Protein AF-A0A7Z9KTB6-F1 (afdb_monomer)

Solvent-accessible surface area (backbone atoms only — not comparable to full-atom values): 21024 Å² total; per-residue (Å²): 82,66,75,32,46,78,68,71,35,25,63,61,19,48,62,51,55,69,70,55,57,76,95,68,64,44,53,69,49,32,51,54,50,18,52,36,26,42,76,53,68,36,32,69,60,14,45,56,34,40,52,54,30,51,56,50,24,49,58,34,43,59,50,48,65,72,36,62,85,53,58,85,78,47,95,79,72,81,74,70,75,31,66,54,76,65,58,62,50,48,50,36,55,56,41,29,51,30,24,51,78,68,71,34,57,71,59,19,51,52,34,46,53,50,46,52,50,53,54,49,54,49,33,73,77,34,80,81,63,74,66,58,54,54,22,42,52,22,40,55,41,14,54,53,26,48,74,74,63,38,53,67,63,12,45,55,22,31,52,50,14,53,60,36,24,68,57,32,36,82,79,71,69,37,61,65,59,67,62,49,37,25,48,47,22,56,40,23,51,74,73,64,39,56,70,59,17,52,53,32,29,73,75,60,38,79,61,83,86,77,64,91,92,68,84,85,87,88,84,87,84,89,82,89,74,71,55,51,76,44,77,46,81,45,67,35,84,37,43,68,84,45,80,76,83,78,62,95,73,90,54,73,69,59,53,54,55,48,49,57,58,47,64,69,48,55,95,64,88,77,95,82,82,60,63,40,31,41,36,34,32,45,36,78,40,77,50,77,82,77,76,84,81,71,69,65,74,62,72,66,78,58,98,85,71,70,88,53,83,54,82,57,70,81,55,65,71,44,78,45,78,57,90,95,44,75,47,74,51,65,61,69,72,47,67,48,65,32,48,52,59,48,48,71,73,64,71,81,72,77,46,72,43,79,75,50,75,110

Radius of gyration: 25.75 Å; Cα contacts (8 Å, |Δi|>4): 419; chains: 1; bounding box: 80×40×70 Å

Nearest PDB structures (foldseek):
  8rst-assembly1_A-2  TM=4.258E-01  e=5.576E-03  Bacillus phage phi3T
  8rsv-assembly2_B  TM=4.240E-01  e=6.492E-03  Bacillus phage phi3T
  8rtc-assembly2_B  TM=5.304E-01  e=3.639E-02  Bacillus phage phi3T
  8rtc-assembly1_A  TM=4.299E-01  e=1.078E-02  Bacillus phage phi3T
  6w2t-assembly1_1  TM=4.669E-01  e=4.829E-01  Oryctolagus cuniculus

Foldseek 3Di:
DVVCVVVLVLVVVLVVLVPDDPVPCALVSLLSNLVSCLSVLVLVVSLVSLVVSLVRLVVLVVVCVVCVVPPVPDQDDDRRPSDDLLSNLVSLVSNLVSCVSVVNLVVSLVSLVVSVVSVVVVCVVPVPDQQQCQLVSLQVSLVSCVVVVVLVSNLVSLVSNVVNQVVCCVQPVFHRALVSLQSNLVSCVVVVVVVSNVVSCVVRNHHDDADPPDDDDDDDDDDDDAFDKDWDKFKFFDFPPDPPPDDPDDDPVVVVVVVVVRVVRTPDDDPDTHGQFIKIKIFIDTDDPDDPDQEDADFDDDPPDDGDGDGDGRDQFDWDDDPSDIDTGHDSGDNNSSCNVVCVVPRPDINMDTDDGD

Sequence (358 aa):
MRLAFEGGRFEEALMQLDKVDAEKRKLPYLFERALTAHYANHFEESNQIFEQAEILAEDLYTKSISREALSLLTSDNIRPYSGTRYERFLVHYYRVLNYVYLNLLDDALVECRRARRLLQHYVDEDPTYNFAGSAFLAYLSGILYEWTGDWNDAYISYRWAEAGYQRYEKHLGISLPTDIGYALVRLARWLGFNQEAERYAQLYGEPPQYPSGSGELILIHESGFVPSKTEEELFFPIFKTDPFIHQEEENEEEVWDFADTVVHRQNFEYDDAELEYLMRVAIPVCTSNRPRLMGFEMEVKFSGETDLQSKLGENLSRRLEVGNFQALSVSVEDVEGAVLSTFDSEQRVILLRTVVRA

Secondary structure (DSSP, 8-state):
-HHHHHTT-HHHHHHHHTTS-GGG--HHHHHHHHHHHHHTT-HHHHHHHHHHHHHHHHHHHHHHHHHTTTTTS-TT--------HHHHHHHHHHHHHHHHHTT-HHHHHHHHHHHHHHHHHHHHH-TT---TTHHHHHHHHHHHHHHHT-HHHHHHHHHHHHHHHHHHHHHH--PPPHHHHHHHHHHHHHTT-HHHHHHHHHHH-PPPPPPTT----------S-PPEEEEEEEEEEEETT-GGGS-SS--HHHHHHHHHHHHTTTT---SS--EEEEEEEEEEEEE------------B--SSS--B-----S-SEEEEEETTEEEEEE----HHHHHHHHHHHH----EEEEEEE-

Structure (mmCIF, N/CA/C/O backbone):
data_AF-A0A7Z9KTB6-F1
#
_entry.id   AF-A0A7Z9KTB6-F1
#
loop_
_atom_site.group_PDB
_atom_site.id
_atom_site.type_symbol
_atom_site.label_atom_id
_atom_site.label_alt_id
_atom_site.label_comp_id
_atom_site.label_asym_id
_atom_site.label_entity_id
_atom_site.label_seq_id
_atom_site.pdbx_PDB_ins_code
_atom_site.Cartn_x
_atom_site.Cartn_y
_atom_site.Cartn_z
_atom_site.occupancy
_atom_site.B_iso_or_equiv
_atom_site.auth_seq_id
_atom_site.auth_comp_id
_atom_site.auth_asym_id
_atom_site.auth_atom_id
_atom_site.pdbx_PDB_model_num
ATOM 1 N N . MET A 1 1 ? -5.921 -1.697 -23.730 1.00 81.94 1 MET A N 1
ATOM 2 C CA . MET A 1 1 ? -6.092 -2.128 -22.331 1.00 81.94 1 MET A CA 1
ATOM 3 C C . MET A 1 1 ? -6.290 -0.903 -21.451 1.00 81.94 1 MET A C 1
ATOM 5 O O . MET A 1 1 ? -7.398 -0.708 -20.974 1.00 81.94 1 MET A O 1
ATOM 9 N N . ARG A 1 2 ? -5.297 -0.005 -21.372 1.00 80.19 2 ARG A N 1
ATOM 10 C CA . ARG A 1 2 ? -5.345 1.230 -20.568 1.00 80.19 2 ARG A CA 1
ATOM 11 C C . ARG A 1 2 ? -6.616 2.077 -20.747 1.00 80.19 2 ARG A C 1
ATOM 13 O O . ARG A 1 2 ? -7.283 2.365 -19.769 1.00 80.19 2 ARG A O 1
ATOM 20 N N . LEU A 1 3 ? -7.027 2.365 -21.986 1.00 84.62 3 LEU A N 1
ATOM 21 C CA . LEU A 1 3 ? -8.265 3.120 -22.268 1.00 84.62 3 LEU A CA 1
ATOM 22 C C . LEU A 1 3 ? -9.557 2.427 -21.789 1.00 84.62 3 LEU A C 1
ATOM 24 O O . LEU A 1 3 ? -10.574 3.084 -21.567 1.00 84.62 3 LEU A O 1
ATOM 28 N N . ALA A 1 4 ? -9.558 1.094 -21.703 1.00 86.94 4 ALA A N 1
ATOM 29 C CA . ALA A 1 4 ? -10.694 0.339 -21.176 1.00 86.94 4 ALA A CA 1
ATOM 30 C C . ALA A 1 4 ? -10.727 0.445 -19.648 1.00 86.94 4 ALA A C 1
ATOM 32 O O . ALA A 1 4 ? -11.770 0.774 -19.090 1.00 86.94 4 ALA A O 1
ATOM 33 N N . PHE A 1 5 ? -9.568 0.282 -19.006 1.00 86.50 5 PHE A N 1
ATOM 34 C CA . PHE A 1 5 ? -9.396 0.448 -17.565 1.00 86.50 5 PHE A CA 1
ATOM 35 C C . PHE A 1 5 ? -9.765 1.865 -17.098 1.00 86.50 5 PHE A C 1
ATOM 37 O O . PHE A 1 5 ? -10.602 2.023 -16.219 1.00 86.50 5 PHE A O 1
ATOM 44 N N . GLU A 1 6 ? -9.221 2.902 -17.744 1.00 85.69 6 GLU A N 1
ATOM 45 C CA . GLU A 1 6 ? -9.526 4.316 -17.458 1.00 85.69 6 GLU A CA 1
ATOM 46 C C . GLU A 1 6 ? -11.020 4.638 -17.615 1.00 85.69 6 GLU A C 1
ATOM 48 O O . GLU A 1 6 ? -11.558 5.497 -16.924 1.00 85.69 6 GLU A O 1
ATOM 53 N N . GLY A 1 7 ? -11.705 3.932 -18.517 1.00 87.25 7 GLY A N 1
ATOM 54 C CA . GLY A 1 7 ? -13.141 4.071 -18.733 1.00 87.25 7 GLY A CA 1
ATOM 55 C C . GLY A 1 7 ? -14.015 3.185 -17.843 1.00 87.25 7 GLY A C 1
ATOM 56 O O . GLY A 1 7 ? -15.198 3.052 -18.155 1.00 87.25 7 GLY A O 1
ATOM 57 N N . GLY A 1 8 ? -13.456 2.525 -16.822 1.00 87.81 8 GLY A N 1
ATOM 58 C CA . GLY A 1 8 ? -14.179 1.618 -15.921 1.00 87.81 8 GLY A CA 1
ATOM 59 C C . GLY A 1 8 ? -14.648 0.307 -16.566 1.00 87.81 8 GLY A C 1
ATOM 60 O O . GLY A 1 8 ? -15.465 -0.413 -15.998 1.00 87.81 8 GLY A O 1
ATOM 61 N N . ARG A 1 9 ? -14.164 -0.022 -17.770 1.00 94.69 9 AR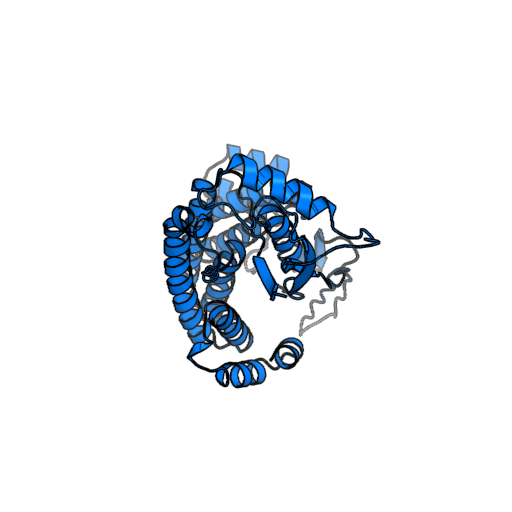G A N 1
ATOM 62 C CA . ARG A 1 9 ? -14.501 -1.256 -18.500 1.00 94.69 9 ARG A CA 1
ATOM 63 C C . ARG A 1 9 ? -13.488 -2.347 -18.163 1.00 94.69 9 ARG A C 1
ATOM 65 O O . ARG A 1 9 ? -12.714 -2.780 -19.017 1.00 94.69 9 ARG A O 1
ATOM 72 N N . PHE A 1 10 ? -13.477 -2.763 -16.899 1.00 94.50 10 PHE A N 1
ATOM 73 C CA . PHE A 1 10 ? -12.467 -3.681 -16.358 1.00 94.50 10 PHE A CA 1
ATOM 74 C C . PHE A 1 10 ? -12.518 -5.076 -16.995 1.00 94.50 10 PHE A C 1
ATOM 76 O O . PHE A 1 10 ? -11.477 -5.627 -17.337 1.00 94.50 10 PHE A O 1
ATOM 83 N N . GLU A 1 11 ? -13.712 -5.588 -17.289 1.00 95.62 11 GLU A N 1
ATOM 84 C CA . GLU A 1 11 ? -13.885 -6.854 -18.018 1.00 95.62 11 GLU A CA 1
ATOM 85 C C . GLU A 1 11 ? -13.274 -6.810 -19.424 1.00 95.62 11 GLU A C 1
ATOM 87 O O . GLU A 1 11 ? -12.580 -7.726 -19.866 1.00 95.62 11 GLU A O 1
ATOM 92 N N . GLU A 1 12 ? -13.470 -5.696 -20.135 1.00 94.12 12 GLU A N 1
ATOM 93 C CA . GLU A 1 12 ? -12.861 -5.491 -21.449 1.00 94.12 12 GLU A CA 1
ATOM 94 C C . GLU A 1 12 ? -11.330 -5.407 -21.335 1.00 94.12 12 GLU A C 1
ATOM 96 O O . GLU A 1 12 ? -10.610 -5.938 -22.185 1.00 94.12 12 GLU A O 1
ATOM 101 N N . ALA A 1 13 ? -10.821 -4.763 -20.279 1.00 92.62 13 ALA A N 1
ATOM 102 C CA . ALA A 1 13 ? -9.391 -4.698 -20.003 1.00 92.62 13 ALA A CA 1
ATOM 103 C C . ALA A 1 13 ? -8.796 -6.095 -19.743 1.00 92.62 13 ALA A C 1
ATOM 105 O O . ALA A 1 13 ? -7.764 -6.409 -20.342 1.00 92.62 13 ALA A O 1
ATOM 106 N N . LEU A 1 14 ? -9.467 -6.953 -18.960 1.00 92.00 14 LEU A N 1
ATOM 107 C CA . LEU A 1 14 ? -9.066 -8.350 -18.735 1.00 92.00 14 LEU A CA 1
ATOM 108 C C . LEU A 1 14 ? -9.019 -9.147 -20.040 1.00 92.00 14 LEU A C 1
ATOM 110 O O . LEU A 1 14 ? -7.992 -9.743 -20.365 1.00 92.00 14 LEU A O 1
ATOM 114 N N . MET A 1 15 ? -10.074 -9.073 -20.858 1.00 90.50 15 MET A N 1
ATOM 115 C CA . MET A 1 15 ? -10.110 -9.761 -22.155 1.00 90.50 15 MET A CA 1
ATOM 116 C C . MET A 1 15 ? -8.981 -9.321 -23.095 1.00 90.50 15 MET A C 1
ATOM 118 O O . MET A 1 15 ? -8.521 -10.094 -23.937 1.00 90.50 15 MET A O 1
ATOM 122 N N . GLN A 1 16 ? -8.550 -8.061 -23.009 1.00 89.19 16 GLN A N 1
ATOM 123 C CA . GLN A 1 16 ? -7.419 -7.562 -23.787 1.00 89.19 16 GLN A CA 1
ATOM 124 C C . GLN A 1 16 ? -6.075 -8.053 -23.233 1.00 89.19 16 GLN A C 1
ATOM 126 O O . GLN A 1 16 ? -5.180 -8.336 -24.029 1.00 89.19 16 GLN A O 1
ATOM 131 N N . LEU A 1 17 ? -5.939 -8.195 -21.911 1.00 87.12 17 LEU A N 1
ATOM 132 C CA . LEU A 1 17 ? -4.754 -8.776 -21.269 1.00 87.12 17 LEU A CA 1
ATOM 133 C C . LEU A 1 17 ? -4.598 -10.268 -21.580 1.00 87.12 17 LEU A C 1
ATOM 135 O O . LEU A 1 17 ? -3.484 -10.737 -21.802 1.00 87.12 17 LEU A O 1
ATOM 139 N N . ASP A 1 18 ? -5.686 -11.027 -21.676 1.00 83.00 18 ASP A N 1
ATOM 140 C CA . ASP A 1 18 ? -5.608 -12.466 -21.962 1.00 83.00 18 ASP A CA 1
ATOM 141 C C . ASP A 1 18 ? -5.094 -12.779 -23.381 1.00 83.00 18 ASP A C 1
ATOM 143 O O . ASP A 1 18 ? -4.579 -13.871 -23.635 1.00 83.00 18 ASP A O 1
ATOM 147 N N . LYS A 1 19 ? -5.148 -11.797 -24.293 1.00 83.69 19 LYS A N 1
ATOM 148 C CA . LYS A 1 19 ? -4.576 -11.882 -25.650 1.00 83.69 19 LYS A CA 1
ATOM 149 C C . LYS A 1 19 ? -3.053 -11.727 -25.683 1.00 83.69 19 LYS A C 1
ATOM 151 O O . LYS A 1 19 ? -2.460 -11.897 -26.744 1.00 83.69 19 LYS A O 1
ATOM 156 N N . VAL A 1 20 ? -2.419 -11.380 -24.562 1.00 76.75 20 VAL A N 1
ATOM 157 C CA . VAL A 1 20 ? -0.959 -11.260 -24.469 1.00 76.75 20 VAL A CA 1
ATOM 158 C C . VAL A 1 20 ? -0.321 -12.654 -24.494 1.00 76.75 20 VAL A C 1
ATOM 160 O O . VAL A 1 20 ? -0.715 -13.544 -23.729 1.00 76.75 20 VAL A O 1
ATOM 163 N N . ASP A 1 21 ? 0.683 -12.822 -25.364 1.00 70.88 21 ASP A N 1
ATOM 164 C CA . ASP A 1 21 ? 1.459 -14.058 -25.528 1.00 70.88 21 ASP A CA 1
ATOM 165 C C . ASP A 1 21 ? 1.984 -14.584 -24.187 1.00 70.88 21 ASP A C 1
ATOM 167 O O . ASP A 1 21 ? 2.520 -13.820 -23.381 1.00 70.88 21 ASP A O 1
ATOM 171 N N . ALA A 1 22 ? 1.908 -15.901 -23.973 1.00 64.94 22 ALA A N 1
ATOM 172 C CA . ALA A 1 22 ? 2.352 -16.540 -22.733 1.00 64.94 22 ALA A CA 1
ATOM 173 C C . ALA A 1 22 ? 3.825 -16.240 -22.386 1.00 64.94 22 ALA A C 1
ATOM 175 O O . ALA A 1 22 ? 4.146 -16.028 -21.221 1.00 64.94 22 ALA A O 1
ATOM 176 N N . GLU A 1 23 ? 4.702 -16.124 -23.390 1.00 59.69 23 GLU A N 1
ATOM 177 C CA . GLU A 1 23 ? 6.126 -15.783 -23.216 1.00 59.69 23 GLU A CA 1
ATOM 178 C C . GLU A 1 23 ? 6.362 -14.347 -22.707 1.00 59.69 23 GLU A C 1
ATOM 180 O O . GLU A 1 23 ? 7.429 -14.031 -22.175 1.00 59.69 23 GLU A O 1
ATOM 185 N N . LYS A 1 24 ? 5.366 -13.462 -22.846 1.00 60.72 24 LYS A N 1
ATOM 186 C CA . LYS A 1 24 ? 5.416 -12.062 -22.394 1.00 60.72 24 LYS A CA 1
ATOM 187 C C . LYS A 1 24 ? 4.774 -11.855 -21.020 1.00 60.72 24 LYS A C 1
ATOM 189 O O . LYS A 1 24 ? 4.864 -10.751 -20.484 1.00 60.72 24 LYS A O 1
ATOM 194 N N . ARG A 1 25 ? 4.179 -12.895 -20.419 1.00 65.62 25 ARG A N 1
ATOM 195 C CA . ARG A 1 25 ? 3.533 -12.861 -19.092 1.00 65.62 25 ARG A CA 1
ATOM 196 C C . ARG A 1 25 ? 4.569 -12.865 -17.961 1.00 65.62 25 ARG A C 1
ATOM 198 O O . ARG A 1 25 ? 4.672 -13.807 -17.185 1.00 65.62 25 ARG A O 1
ATOM 205 N N . LYS A 1 26 ? 5.385 -11.811 -17.919 1.00 82.94 26 LYS A N 1
ATOM 206 C CA . LYS A 1 26 ? 6.380 -11.546 -16.868 1.00 82.94 26 LYS A CA 1
ATOM 207 C C . LYS A 1 26 ? 5.716 -10.870 -15.663 1.00 82.94 26 LYS A C 1
ATOM 209 O O . LYS A 1 26 ? 4.524 -10.583 -15.687 1.00 82.94 26 LYS A O 1
ATOM 214 N N . LEU A 1 27 ? 6.491 -10.567 -14.625 1.00 88.62 27 LEU A N 1
ATOM 215 C CA . LEU A 1 27 ? 5.975 -9.968 -13.394 1.00 88.62 27 LEU A CA 1
ATOM 216 C C . LEU A 1 27 ? 5.065 -8.728 -13.595 1.00 88.62 27 LEU A C 1
ATOM 218 O O . LEU A 1 27 ? 3.986 -8.724 -13.006 1.00 88.62 27 LEU A O 1
ATOM 222 N N . PRO A 1 28 ? 5.384 -7.742 -14.466 1.00 87.44 28 PRO A N 1
ATOM 223 C CA . PRO A 1 28 ? 4.487 -6.602 -14.699 1.00 87.44 28 PRO A CA 1
ATOM 224 C C . PRO A 1 28 ? 3.099 -7.009 -15.208 1.00 87.44 28 PRO A C 1
ATOM 226 O O . PRO A 1 28 ? 2.094 -6.451 -14.783 1.00 87.44 28 PRO A O 1
ATOM 229 N N . TYR A 1 29 ? 3.030 -8.033 -16.065 1.00 89.06 29 TYR A N 1
ATOM 230 C CA . TYR A 1 29 ? 1.757 -8.564 -16.551 1.00 89.06 29 TYR A CA 1
ATOM 231 C C . TYR A 1 29 ? 0.922 -9.160 -15.413 1.00 89.06 29 TYR A C 1
ATOM 233 O O . TYR A 1 29 ? -0.291 -8.968 -15.385 1.00 89.06 29 TYR A O 1
ATOM 241 N N . LEU A 1 30 ? 1.552 -9.872 -14.470 1.00 93.19 30 LEU A N 1
ATOM 242 C CA . LEU A 1 30 ? 0.841 -10.438 -13.322 1.00 93.19 30 LEU A CA 1
ATOM 243 C C . LEU A 1 30 ? 0.275 -9.332 -12.425 1.00 93.19 30 LEU A C 1
ATOM 245 O O . LEU A 1 30 ? -0.885 -9.426 -12.034 1.00 93.19 30 LEU A O 1
ATOM 249 N N . PHE A 1 31 ? 1.041 -8.266 -12.165 1.00 92.81 31 PHE A N 1
ATOM 250 C CA . PHE A 1 31 ? 0.541 -7.106 -11.420 1.00 92.81 31 PHE A CA 1
ATOM 251 C C . PHE A 1 31 ? -0.642 -6.434 -12.125 1.00 92.81 31 PHE A C 1
ATOM 253 O O . PHE A 1 31 ? -1.690 -6.250 -11.508 1.00 92.81 31 PHE A O 1
ATOM 260 N N . GLU A 1 32 ? -0.521 -6.132 -13.422 1.00 91.25 32 GLU A N 1
ATOM 261 C CA . GLU A 1 32 ? -1.602 -5.501 -14.192 1.00 91.25 32 GLU A CA 1
ATOM 262 C C . GLU A 1 32 ? -2.861 -6.374 -14.243 1.00 91.25 32 GLU A C 1
ATOM 264 O O . GLU A 1 32 ? -3.975 -5.874 -14.064 1.00 91.25 32 GLU A O 1
ATOM 269 N N . ARG A 1 33 ? -2.708 -7.686 -14.456 1.00 94.06 33 ARG A N 1
ATOM 270 C CA . ARG A 1 33 ? -3.837 -8.621 -14.522 1.00 94.06 33 ARG A CA 1
ATOM 271 C C . ARG A 1 33 ? -4.521 -8.772 -13.169 1.00 94.06 33 ARG A C 1
ATOM 273 O O . ARG A 1 33 ? -5.746 -8.723 -13.120 1.00 94.06 33 ARG A O 1
ATOM 280 N N . ALA A 1 34 ? -3.758 -8.916 -12.086 1.00 96.44 34 ALA A N 1
ATOM 281 C CA . ALA A 1 34 ? -4.307 -9.036 -10.739 1.00 96.44 34 ALA A CA 1
ATOM 282 C C . ALA A 1 34 ? -5.059 -7.770 -10.309 1.00 96.44 34 ALA A C 1
ATOM 284 O O . ALA A 1 34 ? -6.161 -7.864 -9.767 1.00 96.44 34 ALA A O 1
ATOM 285 N N . LEU A 1 35 ? -4.503 -6.594 -10.612 1.00 94.56 35 LEU A N 1
ATOM 286 C CA . LEU A 1 35 ? -5.141 -5.308 -10.341 1.00 94.56 35 LEU A CA 1
ATOM 287 C C . LEU A 1 35 ? -6.414 -5.116 -11.174 1.00 94.56 35 LEU A C 1
ATOM 289 O O . LEU A 1 35 ? -7.445 -4.690 -10.663 1.00 94.56 35 LEU A O 1
ATOM 293 N N . THR A 1 36 ? -6.372 -5.471 -12.458 1.00 95.06 36 THR A N 1
ATOM 294 C CA . THR A 1 36 ? -7.564 -5.396 -13.314 1.00 95.06 36 THR A CA 1
ATOM 295 C C . THR A 1 36 ? -8.652 -6.356 -12.826 1.00 95.06 36 THR A C 1
ATOM 297 O O . THR A 1 36 ? -9.821 -5.982 -12.811 1.00 95.06 36 THR A O 1
ATOM 300 N N . ALA A 1 37 ? -8.279 -7.554 -12.362 1.00 96.94 37 ALA A N 1
ATOM 301 C CA . ALA A 1 37 ? -9.207 -8.508 -11.758 1.00 96.94 37 ALA A CA 1
ATOM 302 C C . ALA A 1 37 ? -9.828 -7.971 -10.458 1.00 96.94 37 ALA A C 1
ATOM 304 O O . ALA A 1 37 ? -11.031 -8.118 -10.266 1.00 96.94 37 ALA A O 1
ATOM 305 N N . HIS A 1 38 ? -9.050 -7.283 -9.611 1.00 96.88 38 HIS A N 1
ATOM 306 C CA . HIS A 1 38 ? -9.562 -6.599 -8.417 1.00 96.88 38 HIS A CA 1
ATOM 307 C C . HIS A 1 38 ? -10.675 -5.606 -8.780 1.00 96.88 38 HIS A C 1
ATOM 309 O O . HIS A 1 38 ? -11.789 -5.718 -8.274 1.00 96.88 38 HIS A O 1
ATOM 315 N N . TYR A 1 39 ? -10.423 -4.692 -9.722 1.00 95.06 39 TYR A N 1
ATOM 316 C CA . TYR A 1 39 ? -11.429 -3.705 -10.134 1.00 95.06 39 TYR A CA 1
ATOM 317 C C . TYR A 1 39 ? -12.603 -4.305 -10.921 1.00 95.06 39 TYR A C 1
ATOM 319 O O . TYR A 1 39 ? -13.694 -3.735 -10.936 1.00 95.06 39 TYR A O 1
ATOM 327 N N . ALA A 1 40 ? -12.420 -5.474 -11.538 1.00 96.12 40 ALA A N 1
ATOM 328 C CA . ALA A 1 40 ? -13.508 -6.261 -12.117 1.00 96.12 40 ALA A CA 1
ATOM 329 C C . ALA A 1 40 ? -14.355 -7.006 -11.061 1.00 96.12 40 ALA A C 1
ATOM 331 O O . ALA A 1 40 ? -15.333 -7.653 -11.421 1.00 96.12 40 ALA A O 1
ATOM 332 N N . ASN A 1 41 ? -14.033 -6.895 -9.766 1.00 97.06 41 ASN A N 1
ATOM 333 C CA . ASN A 1 41 ? -14.626 -7.660 -8.661 1.00 97.06 41 ASN A CA 1
ATOM 334 C C . ASN A 1 41 ? -14.351 -9.175 -8.719 1.00 97.06 41 ASN A C 1
ATOM 336 O O . ASN A 1 41 ? -15.059 -9.967 -8.100 1.00 97.06 41 ASN A O 1
ATOM 340 N N . HIS A 1 42 ? -13.313 -9.598 -9.440 1.00 98.06 42 HIS A N 1
ATOM 341 C CA . HIS A 1 42 ? -12.837 -10.983 -9.464 1.00 98.06 42 HIS A CA 1
ATOM 342 C C . HIS A 1 42 ? -11.792 -11.184 -8.360 1.00 98.06 42 HIS A C 1
ATOM 344 O O . HIS A 1 42 ? -10.611 -11.417 -8.624 1.00 98.06 42 HIS A O 1
ATOM 350 N N . PHE A 1 43 ? -12.213 -11.034 -7.105 1.00 98.44 43 PHE A N 1
ATOM 351 C CA . PHE A 1 43 ? -11.309 -10.945 -5.956 1.00 98.44 43 PHE A CA 1
ATOM 352 C C . PHE A 1 43 ? -10.519 -12.237 -5.699 1.00 98.44 43 PHE A C 1
ATOM 354 O O . PHE A 1 43 ? -9.319 -12.177 -5.425 1.00 98.44 43 PHE A O 1
ATOM 361 N N . GLU A 1 44 ? -11.134 -13.415 -5.839 1.00 98.50 44 GLU A N 1
ATOM 362 C CA . GLU A 1 44 ? -10.435 -14.697 -5.694 1.00 98.50 44 GLU A CA 1
ATOM 363 C C . GLU A 1 44 ? -9.383 -14.892 -6.783 1.00 98.50 44 GLU A C 1
ATOM 365 O O . GLU A 1 44 ? -8.259 -15.310 -6.499 1.00 98.50 44 GLU A O 1
ATOM 370 N N . GLU A 1 45 ? -9.731 -14.567 -8.029 1.00 98.00 45 GLU A N 1
ATOM 371 C CA . GLU A 1 45 ? -8.798 -14.630 -9.151 1.00 98.00 45 GLU A CA 1
ATOM 372 C C . GLU A 1 45 ? -7.647 -13.636 -8.943 1.00 98.00 45 GLU A C 1
ATOM 374 O O . GLU A 1 45 ? -6.480 -14.001 -9.083 1.00 98.00 45 GLU A O 1
ATOM 379 N N . SER A 1 46 ? -7.961 -12.401 -8.547 1.00 98.44 46 SER A N 1
ATOM 380 C CA . SER A 1 46 ? -6.979 -11.369 -8.213 1.00 98.44 46 SER A CA 1
ATOM 381 C C . SER A 1 46 ? -5.985 -11.868 -7.160 1.00 98.44 46 SER A C 1
ATOM 383 O O . SER A 1 46 ? -4.776 -11.808 -7.386 1.00 98.44 46 SER A O 1
ATOM 385 N N . ASN A 1 47 ? -6.473 -12.466 -6.067 1.00 98.50 47 ASN A N 1
ATOM 386 C CA . ASN A 1 47 ? -5.630 -13.055 -5.023 1.00 98.50 47 ASN A CA 1
ATOM 387 C C . ASN A 1 47 ? -4.717 -14.169 -5.556 1.00 98.50 47 ASN A C 1
ATOM 389 O O . ASN A 1 47 ? -3.533 -14.203 -5.221 1.00 98.50 47 ASN A O 1
ATOM 393 N N . GLN A 1 48 ? -5.230 -15.059 -6.410 1.00 98.06 48 GLN A N 1
ATOM 394 C CA . GLN A 1 48 ? -4.430 -16.139 -7.001 1.00 98.06 48 GLN A CA 1
ATOM 395 C C . GLN A 1 48 ? -3.314 -15.613 -7.911 1.00 98.06 48 GLN A C 1
ATOM 397 O O . GLN A 1 48 ? -2.208 -16.156 -7.901 1.00 98.06 48 GLN A O 1
ATOM 402 N N . ILE A 1 49 ? -3.587 -14.575 -8.706 1.00 97.44 49 ILE A N 1
ATOM 403 C CA . ILE A 1 49 ? -2.578 -13.964 -9.580 1.00 97.44 49 ILE A CA 1
ATOM 404 C C . ILE A 1 49 ? -1.553 -13.194 -8.746 1.00 97.44 49 ILE A C 1
ATOM 406 O O . ILE A 1 49 ? -0.359 -13.284 -9.023 1.00 97.44 49 ILE A O 1
ATOM 410 N N . PHE A 1 50 ? -1.989 -12.460 -7.720 1.00 97.75 50 PHE A N 1
ATOM 411 C CA . PHE A 1 50 ? -1.079 -11.739 -6.836 1.00 97.75 50 PHE A CA 1
ATOM 412 C C . PHE A 1 50 ? -0.136 -12.679 -6.078 1.00 97.75 50 PHE A C 1
ATOM 414 O O . PHE A 1 50 ? 1.048 -12.375 -5.977 1.00 97.75 50 PHE A O 1
ATOM 421 N N . GLU A 1 51 ? -0.606 -13.843 -5.623 1.00 96.69 51 GLU A N 1
ATOM 422 C CA . GLU A 1 51 ? 0.268 -14.861 -5.023 1.00 96.69 51 GLU A CA 1
ATOM 423 C C . GLU A 1 51 ? 1.311 -15.371 -6.035 1.00 96.69 51 GLU A C 1
ATOM 425 O O . GLU A 1 51 ? 2.492 -15.482 -5.713 1.00 96.69 51 GLU A O 1
ATOM 430 N N . GLN A 1 52 ? 0.918 -15.614 -7.292 1.00 95.31 52 GLN A N 1
ATOM 431 C CA . GLN A 1 52 ? 1.870 -15.978 -8.354 1.00 95.31 52 GLN A CA 1
ATOM 432 C C . GLN A 1 52 ? 2.892 -14.862 -8.614 1.00 95.31 52 GLN A C 1
ATOM 434 O O . GLN A 1 52 ? 4.072 -15.142 -8.835 1.00 95.31 52 GLN A O 1
ATOM 439 N N . ALA A 1 53 ? 2.446 -13.604 -8.589 1.00 94.81 53 ALA A N 1
ATOM 440 C CA . ALA A 1 53 ? 3.304 -12.440 -8.753 1.00 94.81 53 ALA A CA 1
ATOM 441 C C . ALA A 1 53 ? 4.318 -12.329 -7.607 1.00 94.81 53 ALA A C 1
ATOM 443 O O . ALA A 1 53 ? 5.491 -12.083 -7.864 1.00 94.81 53 ALA A O 1
ATOM 444 N N . GLU A 1 54 ? 3.894 -12.554 -6.364 1.00 94.62 54 GLU A N 1
ATOM 445 C CA . GLU A 1 54 ? 4.752 -12.516 -5.176 1.00 94.62 54 GLU A CA 1
ATOM 446 C C . GLU A 1 54 ? 5.844 -13.593 -5.230 1.00 94.62 54 GLU A C 1
ATOM 448 O O . GLU A 1 54 ? 7.021 -13.267 -5.074 1.00 94.62 54 GLU A O 1
ATOM 453 N N . ILE A 1 55 ? 5.478 -14.840 -5.558 1.00 92.62 55 ILE A N 1
ATOM 454 C CA . ILE A 1 55 ? 6.429 -15.955 -5.718 1.00 92.62 55 ILE A CA 1
ATOM 455 C C . ILE A 1 55 ? 7.460 -15.638 -6.810 1.00 92.62 55 ILE A C 1
ATOM 457 O O . ILE A 1 55 ? 8.662 -15.836 -6.620 1.00 92.62 55 ILE A O 1
ATOM 461 N N . LEU A 1 56 ? 7.007 -15.130 -7.962 1.00 92.00 56 LEU A N 1
ATOM 462 C CA . LEU A 1 56 ? 7.906 -14.756 -9.053 1.00 92.00 56 LEU A CA 1
ATOM 463 C C . LEU A 1 56 ? 8.804 -13.575 -8.661 1.00 92.00 56 LEU A C 1
ATOM 465 O O . LEU A 1 56 ? 9.995 -13.589 -8.963 1.00 92.00 56 LEU A O 1
ATOM 469 N N . ALA A 1 57 ? 8.256 -12.559 -7.994 1.00 90.25 57 ALA A N 1
ATOM 470 C CA . ALA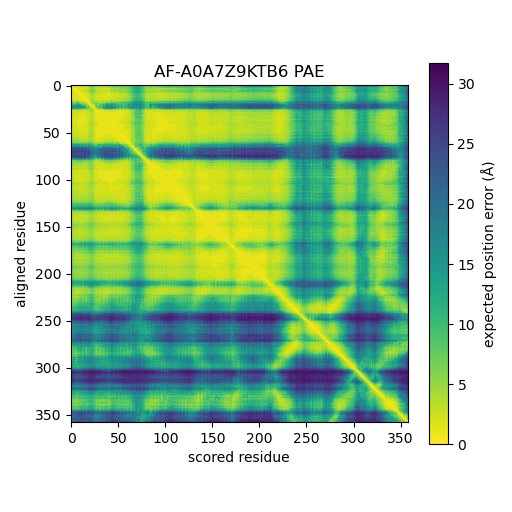 A 1 57 ? 9.011 -11.402 -7.528 1.00 90.25 57 ALA A CA 1
ATOM 471 C C . ALA A 1 57 ? 10.123 -11.812 -6.555 1.00 90.25 57 ALA A C 1
ATOM 473 O O . ALA A 1 57 ? 11.243 -11.319 -6.675 1.00 90.25 57 ALA A O 1
ATOM 474 N N . GLU A 1 58 ? 9.843 -12.736 -5.634 1.00 87.50 58 GLU A N 1
ATOM 475 C CA . GLU A 1 58 ? 10.830 -13.265 -4.693 1.00 87.50 58 GLU A CA 1
ATOM 476 C C . GLU A 1 58 ? 11.958 -14.025 -5.408 1.00 87.50 58 GLU A C 1
ATOM 478 O O . GLU A 1 58 ? 13.128 -13.701 -5.204 1.00 87.50 58 GLU A O 1
ATOM 483 N N . ASP A 1 59 ? 11.634 -14.947 -6.324 1.00 86.44 59 ASP A N 1
ATOM 484 C CA . ASP A 1 59 ? 12.639 -15.679 -7.115 1.00 86.44 59 ASP A CA 1
ATOM 485 C C . ASP A 1 59 ? 13.536 -14.733 -7.933 1.00 86.44 59 ASP A C 1
ATOM 487 O O . ASP A 1 59 ? 14.764 -14.885 -7.972 1.00 86.44 59 ASP A O 1
ATOM 491 N N . LEU A 1 60 ? 12.939 -13.717 -8.563 1.00 84.81 60 LEU A N 1
ATOM 492 C CA . LEU A 1 60 ? 13.678 -12.711 -9.323 1.00 84.81 60 LEU A CA 1
ATOM 493 C C . LEU A 1 60 ? 14.557 -11.836 -8.419 1.00 84.81 60 LEU A C 1
ATOM 495 O O . LEU A 1 60 ? 15.695 -11.551 -8.796 1.00 84.81 60 LEU A O 1
ATOM 499 N N . TYR A 1 61 ? 14.071 -11.463 -7.232 1.00 80.50 61 TYR A N 1
ATOM 500 C CA . TYR A 1 61 ? 14.805 -10.661 -6.249 1.00 80.50 61 TYR A CA 1
ATOM 501 C C . TYR A 1 61 ? 16.023 -11.410 -5.682 1.00 80.50 61 TYR A C 1
ATOM 503 O O . TYR A 1 61 ? 17.136 -10.882 -5.641 1.00 80.50 61 TYR A O 1
ATOM 511 N N . THR A 1 62 ? 15.864 -12.685 -5.318 1.00 75.25 62 THR A N 1
ATOM 512 C CA . THR A 1 62 ? 16.983 -13.523 -4.855 1.00 75.25 62 THR A CA 1
ATOM 513 C C . THR A 1 62 ? 18.039 -13.706 -5.954 1.00 75.25 62 THR A C 1
ATOM 515 O O . THR A 1 62 ? 19.251 -13.664 -5.701 1.00 75.25 62 THR A O 1
ATOM 518 N N . LYS A 1 63 ? 17.605 -13.865 -7.210 1.00 69.06 63 LYS A N 1
ATOM 519 C CA . LYS A 1 63 ? 18.509 -13.955 -8.366 1.00 69.06 63 LYS A CA 1
ATOM 520 C C . LYS A 1 63 ? 19.223 -12.638 -8.669 1.00 69.06 63 LYS A C 1
ATOM 522 O O . LYS A 1 63 ? 20.371 -12.682 -9.102 1.00 69.06 63 LYS A O 1
ATOM 527 N N . SER A 1 64 ? 18.592 -11.480 -8.468 1.00 63.41 64 SER A N 1
ATOM 528 C CA . SER A 1 64 ? 19.258 -10.191 -8.691 1.00 63.41 64 SER A CA 1
ATOM 529 C C . SER A 1 64 ? 20.371 -9.937 -7.678 1.00 63.41 64 SER A C 1
ATOM 531 O O . SER A 1 64 ? 21.463 -9.567 -8.099 1.00 63.41 64 SER A O 1
ATOM 533 N N . ILE A 1 65 ? 20.140 -10.233 -6.392 1.00 58.69 65 ILE A N 1
ATOM 534 C CA . ILE A 1 65 ? 21.161 -10.098 -5.335 1.00 58.69 65 ILE A CA 1
ATOM 535 C C . ILE A 1 65 ? 22.364 -11.007 -5.629 1.00 58.69 65 ILE A C 1
ATOM 537 O O . ILE A 1 65 ? 23.513 -10.582 -5.581 1.00 58.69 65 ILE A O 1
ATOM 541 N N . SER A 1 66 ? 22.120 -12.262 -6.019 1.00 53.50 66 SER A N 1
ATOM 542 C CA . SER A 1 66 ? 23.207 -13.204 -6.342 1.00 53.50 66 SER A CA 1
ATOM 543 C C . SER A 1 66 ? 23.989 -12.853 -7.618 1.00 53.50 66 SER A C 1
ATOM 545 O O . SER A 1 66 ? 25.140 -13.264 -7.760 1.00 53.50 66 SER A O 1
ATOM 547 N N . ARG A 1 67 ? 23.397 -12.088 -8.546 1.00 51.41 67 ARG A N 1
ATOM 548 C CA . ARG A 1 67 ? 24.033 -11.643 -9.801 1.00 51.41 67 ARG A CA 1
ATOM 549 C C . ARG A 1 67 ? 24.740 -10.293 -9.699 1.00 51.41 67 ARG A C 1
ATOM 551 O O . ARG A 1 67 ? 25.424 -9.919 -10.651 1.00 51.41 67 ARG A O 1
ATOM 558 N N . GLU A 1 68 ? 24.608 -9.579 -8.585 1.00 47.12 68 GLU A N 1
ATOM 559 C CA . GLU A 1 68 ? 25.180 -8.241 -8.387 1.00 47.12 68 GLU A CA 1
ATOM 560 C C . GLU A 1 68 ? 26.714 -8.223 -8.553 1.00 47.12 68 GLU A C 1
ATOM 562 O O . GLU A 1 68 ? 27.258 -7.273 -9.106 1.00 47.12 68 GLU A O 1
ATOM 567 N N . ALA A 1 69 ? 27.397 -9.335 -8.246 1.00 41.28 69 ALA A N 1
ATOM 568 C CA . ALA A 1 69 ? 28.838 -9.515 -8.466 1.00 41.28 69 ALA A CA 1
ATOM 569 C C . ALA A 1 69 ? 29.246 -9.876 -9.917 1.00 41.28 69 ALA A C 1
ATOM 571 O O . ALA A 1 69 ? 30.423 -9.809 -10.254 1.00 41.28 69 ALA A O 1
ATOM 572 N N . LEU A 1 70 ? 28.303 -10.279 -10.782 1.00 35.31 70 LEU A N 1
ATOM 573 C CA . LEU A 1 70 ? 28.561 -10.761 -12.154 1.00 35.31 70 LEU A CA 1
ATOM 574 C C . LEU A 1 70 ? 28.088 -9.785 -13.247 1.00 35.31 70 LEU A C 1
ATOM 576 O O . LEU A 1 70 ? 28.587 -9.839 -14.369 1.00 35.31 70 LEU A O 1
ATOM 580 N N . SER A 1 71 ? 27.132 -8.894 -12.948 1.00 44.06 71 SER A N 1
ATOM 581 C CA . SER A 1 71 ? 26.575 -7.952 -13.937 1.00 44.06 71 SER A CA 1
ATOM 582 C C . SER A 1 71 ? 27.492 -6.779 -14.286 1.00 44.06 71 SER A C 1
ATOM 584 O O . SER A 1 71 ? 27.277 -6.147 -15.311 1.00 44.06 71 SER A O 1
ATOM 586 N N . LEU A 1 72 ? 28.507 -6.500 -13.461 1.00 42.25 72 LEU A N 1
ATOM 587 C CA . LEU A 1 72 ? 29.541 -5.509 -13.783 1.00 42.25 72 LEU A CA 1
ATOM 588 C C . LEU A 1 72 ? 30.492 -5.999 -14.890 1.00 42.25 72 LEU A C 1
ATOM 590 O O . LEU A 1 72 ? 31.164 -5.191 -15.509 1.00 42.25 72 LEU A O 1
ATOM 594 N N . LEU A 1 73 ? 30.522 -7.310 -15.164 1.00 39.72 73 LEU A N 1
ATOM 595 C CA . LEU A 1 73 ? 31.510 -7.941 -16.046 1.00 39.72 73 LEU A CA 1
ATOM 596 C C . LEU A 1 73 ? 30.973 -8.281 -17.446 1.00 39.72 73 LEU A C 1
ATOM 598 O O . LEU A 1 73 ? 31.732 -8.734 -18.296 1.00 39.72 73 LEU A O 1
ATOM 602 N N . THR A 1 74 ? 29.665 -8.138 -17.704 1.00 40.94 74 THR A N 1
ATOM 603 C CA . THR A 1 74 ? 29.073 -8.514 -19.002 1.00 40.94 74 THR A CA 1
ATOM 604 C C . THR A 1 74 ? 27.940 -7.569 -19.412 1.00 40.94 74 THR A C 1
ATOM 606 O O . THR A 1 74 ? 26.940 -7.438 -18.711 1.00 40.94 74 THR A O 1
ATOM 609 N N . SER A 1 75 ? 28.081 -6.939 -20.585 1.00 46.38 75 SER A N 1
ATOM 610 C CA . SER A 1 75 ? 27.177 -5.908 -21.133 1.00 46.38 75 SER A CA 1
ATOM 611 C C . SER A 1 75 ? 25.741 -6.378 -21.449 1.00 46.38 75 SER A C 1
ATOM 613 O O . SER A 1 75 ? 24.900 -5.545 -21.772 1.00 46.38 75 SER A O 1
ATOM 615 N N . ASP A 1 76 ? 25.426 -7.677 -21.375 1.00 42.09 76 ASP A N 1
ATOM 616 C CA . ASP A 1 76 ? 24.288 -8.233 -22.134 1.00 42.09 76 ASP A CA 1
ATOM 617 C C . ASP A 1 76 ? 23.222 -9.012 -21.344 1.00 42.09 76 ASP A C 1
ATOM 619 O O . ASP A 1 76 ? 22.344 -9.631 -21.943 1.00 42.09 76 ASP A O 1
ATOM 623 N N . ASN A 1 77 ? 23.188 -8.945 -20.009 1.00 45.81 77 ASN A N 1
ATOM 624 C CA . ASN A 1 77 ? 22.041 -9.478 -19.261 1.00 45.81 77 ASN A CA 1
ATOM 625 C C . ASN A 1 77 ? 21.203 -8.360 -18.642 1.00 45.81 77 ASN A C 1
ATOM 627 O O . ASN A 1 77 ? 21.449 -7.923 -17.518 1.00 45.81 77 ASN A O 1
ATOM 631 N N . ILE A 1 78 ? 20.144 -7.963 -19.360 1.00 53.06 78 ILE A N 1
ATOM 632 C CA . ILE A 1 78 ? 19.025 -7.200 -18.792 1.00 53.06 78 ILE A CA 1
ATOM 633 C C . ILE A 1 78 ? 18.575 -7.925 -17.518 1.00 53.06 78 ILE A C 1
ATOM 635 O O . ILE A 1 78 ? 18.115 -9.072 -17.567 1.00 53.06 78 ILE A O 1
ATOM 639 N N . ARG A 1 79 ? 18.733 -7.263 -16.366 1.00 61.38 79 ARG A N 1
ATOM 640 C CA . ARG A 1 79 ? 18.256 -7.772 -15.076 1.00 61.38 79 ARG A CA 1
ATOM 641 C C . ARG A 1 79 ? 16.760 -8.082 -15.209 1.00 61.38 79 ARG A C 1
ATOM 643 O O . ARG A 1 79 ? 16.006 -7.209 -15.645 1.00 61.38 79 ARG A O 1
ATOM 650 N N . PRO A 1 80 ? 16.298 -9.298 -14.875 1.00 65.88 80 PRO A N 1
ATOM 651 C CA . PRO A 1 80 ? 14.870 -9.556 -14.868 1.00 65.88 80 PRO A CA 1
ATOM 652 C C . PRO A 1 80 ? 14.216 -8.675 -13.797 1.00 65.88 80 PRO A C 1
ATOM 654 O O . PRO A 1 80 ? 14.698 -8.593 -12.671 1.00 65.88 80 PRO A O 1
ATOM 657 N N . TYR A 1 81 ? 13.139 -7.989 -14.171 1.00 75.88 81 TYR A N 1
ATOM 658 C CA . TYR A 1 81 ? 12.428 -7.070 -13.289 1.00 75.88 81 TYR A CA 1
ATOM 659 C C . TYR A 1 81 ? 11.774 -7.820 -12.122 1.00 75.88 81 TYR A C 1
ATOM 661 O O . TYR A 1 81 ? 10.808 -8.549 -12.338 1.00 75.88 81 TYR A O 1
ATOM 669 N N . SER A 1 82 ? 12.278 -7.627 -10.901 1.00 81.25 82 SER A N 1
ATOM 670 C CA . SER A 1 82 ? 11.774 -8.267 -9.675 1.00 81.25 82 SER A CA 1
ATOM 671 C C . SER A 1 82 ? 10.598 -7.535 -9.021 1.00 81.25 82 SER A C 1
ATOM 673 O O . SER A 1 82 ? 10.143 -7.947 -7.957 1.00 81.25 82 SER A O 1
ATOM 675 N N . GLY A 1 83 ? 10.123 -6.443 -9.628 1.00 83.25 83 GLY A N 1
ATOM 676 C CA . GLY A 1 83 ? 9.199 -5.515 -8.986 1.00 83.25 83 GLY A CA 1
ATOM 677 C C . GLY A 1 83 ? 9.945 -4.593 -8.032 1.00 83.25 83 GLY A C 1
ATOM 678 O O . GLY A 1 83 ? 10.913 -5.000 -7.378 1.00 83.25 83 GLY A O 1
ATOM 679 N N . THR A 1 84 ? 9.519 -3.338 -7.960 1.00 81.19 84 THR A N 1
ATOM 680 C CA . THR A 1 84 ? 10.047 -2.427 -6.938 1.00 81.19 84 THR A CA 1
ATOM 681 C C . THR A 1 84 ? 9.545 -2.847 -5.556 1.00 81.19 84 THR A C 1
ATOM 683 O O . THR A 1 84 ? 8.528 -3.537 -5.420 1.00 81.19 84 THR A O 1
ATOM 686 N N . ARG A 1 85 ? 10.226 -2.396 -4.495 1.00 84.50 85 ARG A N 1
ATOM 687 C CA . ARG A 1 85 ? 9.767 -2.647 -3.119 1.00 84.50 85 ARG A CA 1
ATOM 688 C C . ARG A 1 85 ? 8.344 -2.112 -2.887 1.00 84.50 85 ARG A C 1
ATOM 690 O O . ARG A 1 85 ? 7.556 -2.765 -2.210 1.00 84.50 85 ARG A O 1
ATOM 697 N N . TYR A 1 86 ? 7.989 -0.973 -3.495 1.00 79.81 86 TYR A N 1
ATOM 698 C CA . TYR A 1 86 ? 6.646 -0.398 -3.364 1.00 79.81 86 TYR A CA 1
ATOM 699 C C . TYR A 1 86 ? 5.564 -1.211 -4.091 1.00 79.81 86 TYR A C 1
ATOM 701 O O . TYR A 1 86 ? 4.487 -1.398 -3.537 1.00 79.81 86 TYR A O 1
ATOM 709 N N . GLU A 1 87 ? 5.827 -1.723 -5.299 1.00 86.31 87 GLU A N 1
ATOM 710 C CA . GLU A 1 87 ? 4.846 -2.534 -6.036 1.00 86.31 87 GLU A CA 1
ATOM 711 C C . GLU A 1 87 ? 4.541 -3.816 -5.273 1.00 86.31 87 GLU A C 1
ATOM 713 O O . GLU A 1 87 ? 3.379 -4.160 -5.072 1.00 86.31 87 GLU A O 1
ATOM 718 N N . ARG A 1 88 ? 5.592 -4.482 -4.777 1.00 90.06 88 ARG A N 1
ATOM 719 C CA . ARG A 1 88 ? 5.470 -5.680 -3.938 1.00 90.06 88 ARG A CA 1
ATOM 720 C C . ARG A 1 88 ? 4.677 -5.398 -2.664 1.00 90.06 88 ARG A C 1
ATOM 722 O O . ARG A 1 88 ? 3.934 -6.256 -2.208 1.00 90.06 88 ARG A O 1
ATOM 729 N N . PHE A 1 89 ? 4.791 -4.195 -2.110 1.00 86.88 89 PHE A N 1
ATOM 730 C CA . PHE A 1 89 ? 4.005 -3.791 -0.950 1.00 86.88 89 PHE A CA 1
ATOM 731 C C . PHE A 1 89 ? 2.529 -3.515 -1.294 1.00 86.88 89 PHE A C 1
ATOM 733 O O . PHE A 1 89 ? 1.644 -3.939 -0.551 1.00 86.88 89 PHE A O 1
ATOM 740 N N . LEU A 1 90 ? 2.243 -2.874 -2.437 1.00 88.88 90 LEU A N 1
ATOM 741 C CA . LEU A 1 90 ? 0.874 -2.625 -2.918 1.00 88.88 90 LEU A CA 1
ATOM 742 C C . LEU A 1 90 ? 0.095 -3.913 -3.205 1.00 88.88 90 LEU A C 1
ATOM 744 O O . LEU A 1 90 ? -1.126 -3.925 -3.053 1.00 88.88 90 LEU A O 1
ATOM 748 N N . VAL A 1 91 ? 0.780 -5.007 -3.555 1.00 94.62 91 VAL A N 1
ATOM 749 C CA . VAL A 1 91 ? 0.157 -6.336 -3.667 1.00 94.62 91 VAL A CA 1
ATOM 750 C C . VAL A 1 91 ? -0.626 -6.680 -2.399 1.00 94.62 91 VAL A C 1
ATOM 752 O O . VAL A 1 91 ? -1.793 -7.058 -2.484 1.00 94.62 91 VAL A O 1
ATOM 755 N N . HIS A 1 92 ? -0.024 -6.497 -1.221 1.00 95.44 92 HIS A N 1
ATOM 756 C CA . HIS A 1 92 ? -0.687 -6.810 0.044 1.00 95.44 92 HIS A CA 1
ATOM 757 C C . HIS A 1 92 ? -1.896 -5.911 0.305 1.00 95.44 92 HIS A C 1
ATOM 759 O O . HIS A 1 92 ? -2.910 -6.386 0.804 1.00 95.44 92 HIS A O 1
ATOM 765 N N . TYR A 1 93 ? -1.821 -4.630 -0.059 1.00 93.62 93 TYR A N 1
ATOM 766 C CA . TYR A 1 93 ? -2.948 -3.709 0.081 1.00 93.62 93 TYR A CA 1
ATOM 767 C C . TYR A 1 93 ? -4.173 -4.182 -0.723 1.00 93.62 93 TYR A C 1
ATOM 769 O O . TYR A 1 93 ? -5.253 -4.340 -0.152 1.00 93.62 93 TYR A O 1
ATOM 777 N N . TYR A 1 94 ? -4.005 -4.512 -2.008 1.00 96.06 94 TYR A N 1
ATOM 778 C CA . TYR A 1 94 ? -5.120 -5.009 -2.822 1.00 96.06 94 TYR A CA 1
ATOM 779 C C . TYR A 1 94 ? -5.631 -6.372 -2.353 1.00 96.06 94 TYR A C 1
ATOM 781 O O . TYR A 1 94 ? -6.838 -6.606 -2.356 1.00 96.06 94 TYR A O 1
ATOM 789 N N . ARG A 1 95 ? -4.744 -7.261 -1.895 1.00 98.25 95 ARG A N 1
ATOM 790 C CA . ARG A 1 95 ? -5.148 -8.552 -1.322 1.00 98.25 95 ARG A CA 1
ATOM 791 C C . ARG A 1 95 ? -5.941 -8.395 -0.026 1.00 98.25 95 ARG A C 1
ATOM 793 O O . ARG A 1 95 ? -6.949 -9.075 0.138 1.00 98.25 95 ARG A O 1
ATOM 800 N N . VAL A 1 96 ? -5.545 -7.482 0.864 1.00 97.81 96 VAL A N 1
ATOM 801 C CA . VAL A 1 96 ? -6.318 -7.143 2.071 1.00 97.81 96 VAL A CA 1
ATOM 802 C C . VAL A 1 96 ? -7.729 -6.703 1.681 1.00 97.81 96 VAL A C 1
ATOM 804 O O . VAL A 1 96 ? -8.698 -7.245 2.209 1.00 97.81 96 VAL A O 1
ATOM 807 N N . LEU A 1 97 ? -7.862 -5.790 0.713 1.00 96.62 97 LEU A N 1
ATOM 808 C CA . LEU A 1 97 ? -9.172 -5.347 0.229 1.00 96.62 97 LEU A CA 1
ATOM 809 C C . LEU A 1 97 ? -9.981 -6.487 -0.399 1.00 96.62 97 LEU A C 1
ATOM 811 O O . LEU A 1 97 ? -11.159 -6.635 -0.084 1.00 96.62 97 LEU A O 1
ATOM 815 N N . ASN A 1 98 ? -9.355 -7.334 -1.221 1.00 98.38 98 ASN A N 1
ATOM 816 C CA . ASN A 1 98 ? -9.993 -8.526 -1.784 1.00 98.38 98 ASN A CA 1
ATOM 817 C C . ASN A 1 98 ? -10.581 -9.413 -0.682 1.00 98.38 98 ASN A C 1
ATOM 819 O O . ASN A 1 98 ? -11.748 -9.786 -0.751 1.00 98.38 98 ASN A O 1
ATOM 823 N N . TYR A 1 99 ? -9.798 -9.740 0.350 1.00 98.44 99 TYR A N 1
ATOM 824 C CA . TYR A 1 99 ? -10.271 -10.566 1.461 1.00 98.44 99 TYR A CA 1
ATOM 825 C C . TYR A 1 99 ? -11.406 -9.895 2.244 1.00 98.44 99 TYR A C 1
ATOM 827 O O . TYR A 1 99 ? -12.372 -10.568 2.603 1.00 98.44 99 TYR A O 1
ATOM 835 N N . VAL A 1 100 ? -11.352 -8.575 2.442 1.00 96.00 100 VAL A N 1
ATOM 836 C CA . VAL A 1 100 ? -12.457 -7.812 3.045 1.00 96.00 100 VAL A CA 1
ATOM 837 C C . VAL A 1 100 ? -13.729 -7.915 2.195 1.00 96.00 100 VAL A C 1
ATOM 839 O O . VAL A 1 100 ? -14.787 -8.234 2.735 1.00 96.00 100 VAL A O 1
ATOM 842 N N . TYR A 1 101 ? -13.645 -7.726 0.873 1.00 96.00 101 TYR A N 1
ATOM 843 C CA . TYR A 1 101 ? -14.801 -7.844 -0.027 1.00 96.00 101 TYR A CA 1
ATOM 844 C C . TYR A 1 101 ? -15.374 -9.262 -0.104 1.00 96.00 101 TYR A C 1
ATOM 846 O O . TYR A 1 101 ? -16.577 -9.433 -0.297 1.00 96.00 101 TYR A O 1
ATOM 854 N N . LEU A 1 102 ? -14.534 -10.274 0.103 1.00 97.81 102 LEU A N 1
ATOM 855 C CA . LEU A 1 102 ? -14.938 -11.677 0.200 1.00 97.81 102 LEU A CA 1
ATOM 856 C C . LEU A 1 102 ? -15.479 -12.068 1.580 1.00 97.81 102 LEU A C 1
ATOM 858 O O . LEU A 1 102 ? -15.864 -13.220 1.779 1.00 97.81 102 LEU A O 1
ATOM 862 N N . ASN A 1 103 ? -15.532 -11.129 2.531 1.00 96.50 103 ASN A N 1
ATOM 863 C CA . ASN A 1 103 ? -15.911 -11.380 3.922 1.00 96.50 103 ASN A CA 1
ATOM 864 C C . ASN A 1 103 ? -15.014 -12.442 4.601 1.00 96.50 103 ASN A C 1
ATOM 866 O O . ASN A 1 103 ? -15.463 -13.226 5.437 1.00 96.50 103 ASN A O 1
ATOM 870 N N . LEU A 1 104 ? -13.732 -12.459 4.230 1.00 97.69 104 LEU A N 1
ATOM 871 C CA . LEU A 1 104 ? -12.682 -13.332 4.753 1.00 97.69 104 LEU A CA 1
ATOM 872 C C . LEU A 1 104 ? -11.737 -12.521 5.650 1.00 97.69 104 LEU A C 1
ATOM 874 O O . LEU A 1 104 ? -10.565 -12.316 5.340 1.00 97.69 104 LEU A O 1
ATOM 878 N N . LEU A 1 105 ? -12.269 -12.005 6.761 1.00 95.69 105 LEU A N 1
ATOM 879 C CA . LEU A 1 105 ? -11.526 -11.090 7.636 1.00 95.69 105 LEU A CA 1
ATOM 880 C C . LEU A 1 105 ? -10.267 -11.733 8.235 1.00 95.69 105 LEU A C 1
ATOM 882 O O . LEU A 1 105 ? -9.232 -11.077 8.295 1.00 95.69 105 LEU A O 1
ATOM 886 N N . ASP A 1 106 ? -10.307 -13.016 8.603 1.00 97.00 106 ASP A N 1
ATOM 887 C CA . ASP A 1 106 ? -9.131 -13.716 9.137 1.00 97.00 106 ASP A CA 1
ATOM 888 C C . ASP A 1 106 ? -7.980 -13.770 8.117 1.00 97.00 106 ASP A C 1
ATOM 890 O O . ASP A 1 106 ? -6.823 -13.523 8.470 1.00 97.00 106 ASP A O 1
ATOM 894 N N . ASP A 1 107 ? -8.291 -14.024 6.841 1.00 98.31 107 ASP A N 1
ATOM 895 C CA . ASP A 1 107 ? -7.312 -14.003 5.751 1.00 98.31 107 ASP A CA 1
ATOM 896 C C . ASP A 1 107 ? -6.762 -12.589 5.515 1.00 98.31 107 ASP A C 1
ATOM 898 O O . ASP A 1 107 ? -5.554 -12.421 5.324 1.00 98.31 107 ASP A O 1
ATOM 902 N N . ALA A 1 108 ? -7.608 -11.557 5.620 1.00 97.62 108 ALA A N 1
ATOM 903 C CA . ALA A 1 108 ? -7.161 -10.166 5.560 1.00 97.62 108 ALA A CA 1
ATOM 904 C C . ALA A 1 108 ? -6.133 -9.859 6.666 1.00 97.62 108 ALA A C 1
ATOM 906 O O . ALA A 1 108 ? -5.101 -9.245 6.395 1.00 97.62 108 ALA A O 1
ATOM 907 N N . LEU A 1 109 ? -6.346 -10.349 7.894 1.00 97.62 109 LEU A N 1
ATOM 908 C CA . LEU A 1 109 ? -5.385 -10.175 8.990 1.00 97.62 109 LEU A CA 1
ATOM 909 C C . LEU A 1 109 ? -4.081 -10.951 8.761 1.00 97.62 109 LEU A C 1
ATOM 911 O O . LEU A 1 109 ? -3.000 -10.471 9.113 1.00 97.62 109 LEU A O 1
ATOM 915 N N . VAL A 1 110 ? -4.140 -12.152 8.176 1.00 97.62 110 VAL A N 1
ATOM 916 C CA . VAL A 1 110 ? -2.929 -12.883 7.760 1.00 97.62 110 VAL A CA 1
ATOM 917 C C . VAL A 1 110 ? -2.135 -12.056 6.749 1.00 97.62 110 VAL A C 1
ATOM 919 O O . VAL A 1 110 ? -0.912 -11.934 6.880 1.00 97.62 110 VAL A O 1
ATOM 922 N N . GLU A 1 111 ? -2.820 -11.436 5.795 1.00 97.75 111 GLU A N 1
ATOM 923 C CA . GLU A 1 111 ? -2.212 -10.584 4.780 1.00 97.75 111 GLU A CA 1
ATOM 924 C C . GLU A 1 111 ? -1.597 -9.306 5.382 1.00 97.75 111 GLU A C 1
ATOM 926 O O . GLU A 1 111 ? -0.451 -8.976 5.072 1.00 97.75 111 GLU A O 1
ATOM 931 N N . CYS A 1 112 ? -2.262 -8.657 6.347 1.00 96.75 112 CYS A N 1
ATOM 932 C CA . CYS A 1 112 ? -1.687 -7.554 7.130 1.00 96.75 112 CYS A CA 1
ATOM 933 C C . CYS A 1 112 ? -0.360 -7.958 7.802 1.00 96.75 112 CYS A C 1
ATOM 935 O O . CYS A 1 112 ? 0.629 -7.217 7.765 1.00 96.75 112 CYS A O 1
ATOM 937 N N . ARG A 1 113 ? -0.291 -9.167 8.381 1.00 96.38 113 ARG A N 1
ATOM 938 C CA . ARG A 1 113 ? 0.943 -9.698 8.992 1.00 96.38 113 ARG A CA 1
ATOM 939 C C . ARG A 1 113 ? 2.024 -9.998 7.953 1.00 96.38 113 ARG A C 1
ATOM 941 O O . ARG A 1 113 ? 3.207 -9.806 8.244 1.00 96.38 113 ARG A O 1
ATOM 948 N N . ARG A 1 114 ? 1.665 -10.476 6.754 1.00 96.12 114 ARG A N 1
ATOM 949 C CA . ARG A 1 114 ? 2.615 -10.657 5.635 1.00 96.12 114 ARG A CA 1
ATOM 950 C C . ARG A 1 114 ? 3.212 -9.320 5.214 1.00 96.12 114 ARG A C 1
ATOM 952 O O . ARG A 1 114 ? 4.435 -9.197 5.217 1.00 96.12 114 ARG A O 1
ATOM 959 N N . ALA A 1 115 ? 2.376 -8.308 4.999 1.00 93.62 115 ALA A N 1
ATOM 960 C CA . ALA A 1 115 ? 2.829 -6.972 4.634 1.00 93.62 115 ALA A CA 1
ATOM 961 C C . ALA A 1 115 ? 3.778 -6.376 5.682 1.00 93.62 115 ALA A C 1
ATOM 963 O O . ALA A 1 115 ? 4.836 -5.838 5.353 1.00 93.62 115 ALA A O 1
ATOM 964 N N . ARG A 1 116 ? 3.449 -6.537 6.972 1.00 92.25 116 ARG A N 1
ATOM 965 C CA . ARG A 1 116 ? 4.303 -6.065 8.068 1.00 92.25 116 ARG A CA 1
ATOM 966 C C . ARG A 1 116 ? 5.673 -6.742 8.081 1.00 92.25 116 ARG A C 1
ATOM 968 O O . ARG A 1 116 ? 6.670 -6.065 8.349 1.00 92.25 116 ARG A O 1
ATOM 975 N N . ARG A 1 117 ? 5.722 -8.053 7.819 1.00 93.50 117 ARG A N 1
ATOM 976 C CA . ARG A 1 117 ? 6.975 -8.819 7.715 1.00 93.50 117 ARG A CA 1
ATOM 977 C C . ARG A 1 117 ? 7.801 -8.380 6.512 1.00 93.50 117 ARG A C 1
ATOM 979 O O . ARG A 1 117 ? 9.001 -8.189 6.670 1.00 93.50 117 ARG A O 1
ATOM 986 N N . LEU A 1 118 ? 7.167 -8.161 5.360 1.00 91.25 118 LEU A N 1
ATOM 987 C CA . LEU A 1 118 ? 7.848 -7.667 4.164 1.00 91.25 118 LEU A CA 1
ATOM 988 C C . LEU A 1 118 ? 8.481 -6.290 4.410 1.00 91.25 118 LEU A C 1
ATOM 990 O O . LEU A 1 118 ? 9.654 -6.086 4.113 1.00 91.25 118 LEU A O 1
ATOM 994 N N . LEU A 1 119 ? 7.737 -5.368 5.030 1.00 89.12 119 LEU A N 1
ATOM 995 C CA . LEU A 1 119 ? 8.274 -4.060 5.404 1.00 89.12 119 LEU A CA 1
ATOM 996 C C . LEU A 1 119 ? 9.445 -4.178 6.381 1.00 89.12 119 LEU A C 1
ATOM 998 O O . LEU A 1 119 ? 10.434 -3.470 6.225 1.00 89.12 119 LEU A O 1
ATOM 1002 N N . GLN A 1 120 ? 9.342 -5.060 7.383 1.00 89.50 120 GLN A N 1
ATOM 1003 C CA . GLN A 1 120 ? 10.437 -5.275 8.329 1.00 89.50 120 GLN A CA 1
ATOM 1004 C C . GLN A 1 120 ? 11.695 -5.756 7.611 1.00 89.50 120 GLN A C 1
ATOM 1006 O O . GLN A 1 120 ? 12.762 -5.209 7.847 1.00 89.50 120 GLN A O 1
ATOM 1011 N N . HIS A 1 121 ? 11.549 -6.714 6.697 1.00 89.75 121 HIS A N 1
ATOM 1012 C CA . HIS A 1 121 ? 12.654 -7.219 5.896 1.00 89.75 121 HIS A CA 1
ATOM 1013 C C . HIS A 1 121 ? 13.350 -6.100 5.102 1.00 89.75 121 HIS A C 1
ATOM 1015 O O . HIS A 1 121 ? 14.573 -6.021 5.129 1.00 89.75 121 HIS A O 1
ATOM 1021 N N . TYR A 1 122 ? 12.600 -5.185 4.479 1.00 86.94 122 TYR A N 1
ATOM 1022 C CA . TYR A 1 122 ? 13.199 -4.045 3.772 1.00 86.94 122 TYR A CA 1
ATOM 1023 C C . TYR A 1 122 ? 13.906 -3.051 4.693 1.00 86.94 122 TYR A C 1
ATOM 1025 O O . TYR A 1 122 ? 14.959 -2.544 4.324 1.00 86.94 122 TYR A O 1
ATOM 1033 N N . VAL A 1 123 ? 13.358 -2.787 5.882 1.00 85.56 123 VAL A N 1
ATOM 1034 C CA . VAL A 1 123 ? 14.004 -1.924 6.887 1.00 85.56 123 VAL A CA 1
ATOM 1035 C C . VAL A 1 123 ? 15.268 -2.577 7.455 1.00 85.56 123 VAL A C 1
ATOM 1037 O O . VAL A 1 123 ? 16.238 -1.883 7.746 1.00 85.56 123 VAL A O 1
ATOM 1040 N N . ASP A 1 124 ? 15.275 -3.901 7.609 1.00 88.50 124 ASP A N 1
ATOM 1041 C CA . ASP A 1 124 ? 16.446 -4.646 8.079 1.00 88.50 124 ASP A CA 1
ATOM 1042 C C . ASP A 1 124 ? 17.571 -4.651 7.025 1.00 88.50 124 ASP A C 1
ATOM 1044 O O . ASP A 1 124 ? 18.745 -4.572 7.383 1.00 88.50 124 ASP A O 1
ATOM 1048 N N . GLU A 1 125 ? 17.225 -4.715 5.732 1.00 85.25 125 GLU A N 1
ATOM 1049 C CA . GLU A 1 125 ? 18.178 -4.585 4.618 1.00 85.25 125 GLU A CA 1
ATOM 1050 C C . GLU A 1 125 ? 18.692 -3.149 4.439 1.00 85.25 125 GLU A C 1
ATOM 1052 O O . GLU A 1 125 ? 19.875 -2.936 4.178 1.00 85.25 125 GLU A O 1
ATOM 1057 N N . ASP A 1 126 ? 17.801 -2.167 4.556 1.00 81.88 126 ASP A N 1
ATOM 1058 C CA . ASP A 1 126 ? 18.094 -0.747 4.412 1.00 81.88 126 ASP A CA 1
ATOM 1059 C C . ASP A 1 126 ? 17.356 0.051 5.501 1.00 81.88 126 ASP A C 1
ATOM 1061 O O . ASP A 1 126 ? 16.177 0.380 5.345 1.00 81.88 126 ASP A O 1
ATOM 1065 N N . PRO A 1 127 ? 18.047 0.433 6.593 1.00 81.62 127 PRO A N 1
ATOM 1066 C CA . PRO A 1 127 ? 17.445 1.197 7.685 1.00 81.62 127 PRO A CA 1
ATOM 1067 C C . PRO A 1 127 ? 16.926 2.581 7.279 1.00 81.62 127 PRO A C 1
ATOM 1069 O O . PRO A 1 127 ? 16.195 3.211 8.047 1.00 81.62 127 PRO A O 1
ATOM 1072 N N . THR A 1 128 ? 17.324 3.083 6.106 1.00 76.94 128 THR A N 1
ATOM 1073 C CA . THR A 1 128 ? 16.844 4.354 5.553 1.00 76.94 128 THR A CA 1
ATOM 1074 C C . THR A 1 1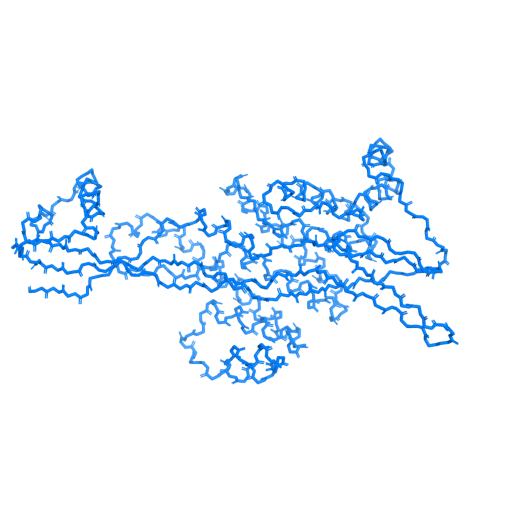28 ? 15.590 4.189 4.699 1.00 76.94 128 THR A C 1
ATOM 1076 O O . THR A 1 128 ? 14.958 5.190 4.355 1.00 76.94 128 THR A O 1
ATOM 1079 N N . TYR A 1 129 ? 15.181 2.946 4.416 1.00 74.06 129 TYR A N 1
ATOM 1080 C CA . TYR A 1 129 ? 13.982 2.644 3.653 1.00 74.06 129 TYR A CA 1
ATOM 1081 C C . TYR A 1 129 ? 12.743 3.219 4.342 1.00 74.06 129 TYR A C 1
ATOM 1083 O O . TYR A 1 129 ? 12.325 2.786 5.418 1.00 74.06 129 TYR A O 1
ATOM 1091 N N . ASN A 1 130 ? 12.132 4.204 3.691 1.00 68.12 130 ASN A N 1
ATOM 1092 C CA . ASN A 1 130 ? 10.937 4.874 4.174 1.00 68.12 130 ASN A CA 1
ATOM 1093 C C . ASN A 1 130 ? 9.876 4.855 3.078 1.00 68.12 130 ASN A C 1
ATOM 1095 O O . ASN A 1 130 ? 9.731 5.809 2.316 1.00 68.12 130 ASN A O 1
ATOM 1099 N N . PHE A 1 131 ? 9.143 3.745 2.978 1.00 71.56 131 PHE A N 1
ATOM 1100 C CA . PHE A 1 131 ? 8.031 3.679 2.043 1.00 71.56 131 PHE A CA 1
ATOM 1101 C C . PHE A 1 131 ? 6.875 4.535 2.529 1.00 71.56 131 PHE A C 1
ATOM 1103 O O . PHE A 1 131 ? 6.378 4.351 3.646 1.00 71.56 131 PHE A O 1
ATOM 1110 N N . ALA A 1 132 ? 6.426 5.413 1.643 1.00 61.53 132 ALA A N 1
ATOM 1111 C CA . ALA A 1 132 ? 5.404 6.400 1.903 1.00 61.53 132 ALA A CA 1
ATOM 1112 C C . ALA A 1 132 ? 3.959 5.871 1.959 1.00 61.53 132 ALA A C 1
ATOM 1114 O O . ALA A 1 132 ? 3.102 6.645 2.343 1.00 61.53 132 ALA A O 1
ATOM 1115 N N . GLY A 1 133 ? 3.739 4.560 1.755 1.00 71.31 133 GLY A N 1
ATOM 1116 C CA . GLY A 1 133 ? 2.455 3.892 2.035 1.00 71.31 133 GLY A CA 1
ATOM 1117 C C . GLY A 1 133 ? 2.438 2.872 3.161 1.00 71.31 133 GLY A C 1
ATOM 1118 O O . GLY A 1 133 ? 1.431 2.202 3.402 1.00 71.31 133 GLY A O 1
ATOM 1119 N N . SER A 1 134 ? 3.540 2.756 3.900 1.00 83.06 134 SER A N 1
ATOM 1120 C CA . SER A 1 134 ? 3.590 1.892 5.080 1.00 83.06 134 SER A CA 1
ATOM 1121 C C . SER A 1 134 ? 2.701 2.402 6.219 1.00 83.06 134 SER A C 1
ATOM 1123 O O . SER A 1 134 ? 2.113 1.588 6.933 1.00 83.06 134 SER A O 1
ATOM 1125 N N . ALA A 1 135 ? 2.550 3.724 6.370 1.00 89.62 135 ALA A N 1
ATOM 1126 C CA . ALA A 1 135 ? 1.702 4.314 7.404 1.00 89.62 135 ALA A CA 1
ATOM 1127 C C . ALA A 1 135 ? 0.216 4.082 7.121 1.00 89.62 135 ALA A C 1
ATOM 1129 O O . ALA A 1 135 ? -0.525 3.710 8.032 1.00 89.62 135 ALA A O 1
ATOM 1130 N N . PHE A 1 136 ? -0.212 4.240 5.864 1.00 89.62 136 PHE A N 1
ATOM 1131 C CA . PHE A 1 136 ? -1.586 3.950 5.478 1.00 89.62 136 PHE A CA 1
ATOM 1132 C C . PHE A 1 136 ? -1.922 2.466 5.639 1.00 89.62 136 PHE A C 1
ATOM 1134 O O . PHE A 1 136 ? -2.949 2.147 6.232 1.00 89.62 136 PHE A O 1
ATOM 1141 N N . LEU A 1 137 ? -1.045 1.544 5.223 1.00 90.69 137 LEU A N 1
ATOM 1142 C CA . LEU A 1 137 ? -1.322 0.118 5.417 1.00 90.69 137 LEU A CA 1
ATOM 1143 C C . LEU A 1 137 ? -1.340 -0.280 6.901 1.00 90.69 137 LEU A C 1
ATOM 1145 O O . LEU A 1 137 ? -2.142 -1.124 7.301 1.00 90.69 137 LEU A O 1
ATOM 1149 N N . ALA A 1 138 ? -0.502 0.339 7.738 1.00 94.25 138 ALA A N 1
ATOM 1150 C CA . ALA A 1 138 ? -0.567 0.161 9.187 1.00 94.25 138 ALA A CA 1
ATOM 1151 C C . ALA A 1 138 ? -1.881 0.711 9.769 1.00 94.25 138 ALA A C 1
ATOM 1153 O O . ALA A 1 138 ? -2.469 0.079 10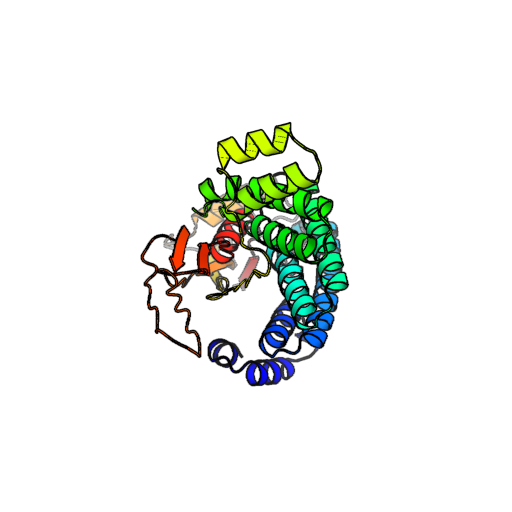.643 1.00 94.25 138 ALA A O 1
ATOM 1154 N N . TYR A 1 139 ? -2.374 1.840 9.253 1.00 95.19 139 TYR A N 1
ATOM 1155 C CA . TYR A 1 139 ? -3.668 2.399 9.643 1.00 95.19 139 TYR A CA 1
ATOM 1156 C C . TYR A 1 139 ? -4.825 1.470 9.250 1.00 95.19 139 TYR A C 1
ATOM 1158 O O . TYR A 1 139 ? -5.628 1.111 10.108 1.00 95.19 139 TYR A O 1
ATOM 1166 N N . LEU A 1 140 ? -4.851 0.991 8.001 1.00 94.88 140 LEU A N 1
ATOM 1167 C CA . LEU A 1 140 ? -5.827 0.005 7.528 1.00 94.88 140 LEU A CA 1
ATOM 1168 C C . LEU A 1 140 ? -5.771 -1.286 8.357 1.00 94.88 140 LEU A C 1
ATOM 1170 O O . LEU A 1 140 ? -6.806 -1.818 8.743 1.00 94.88 140 LEU A O 1
ATOM 1174 N N . SER A 1 141 ? -4.569 -1.764 8.687 1.00 96.81 141 SER A N 1
ATOM 1175 C CA . SER A 1 141 ? -4.397 -2.937 9.551 1.00 96.81 141 SER A CA 1
ATOM 1176 C C . SER A 1 141 ? -4.970 -2.692 10.950 1.00 96.81 141 SER A C 1
ATOM 1178 O O . SER A 1 141 ? -5.654 -3.559 11.481 1.00 96.81 141 SER A O 1
ATOM 1180 N N . GLY A 1 142 ? -4.739 -1.508 11.530 1.00 97.38 142 GLY A N 1
ATOM 1181 C CA . GLY A 1 142 ? -5.306 -1.107 12.821 1.00 97.38 142 GLY A CA 1
ATOM 1182 C C . GLY A 1 142 ? -6.832 -1.156 12.834 1.00 97.38 142 GLY A C 1
ATOM 1183 O O . GLY A 1 142 ? -7.401 -1.766 13.736 1.00 97.38 142 GLY A O 1
ATOM 1184 N N . ILE A 1 143 ? -7.464 -0.616 11.787 1.00 95.50 143 ILE A N 1
ATOM 1185 C CA . ILE A 1 143 ? -8.920 -0.665 11.587 1.00 95.50 143 ILE A CA 1
ATOM 1186 C C . ILE A 1 143 ? -9.417 -2.115 11.548 1.00 95.50 143 ILE A C 1
ATOM 1188 O O . ILE A 1 143 ? -10.385 -2.459 12.224 1.00 95.50 143 ILE A O 1
ATOM 1192 N N . LEU A 1 144 ? -8.759 -2.985 10.776 1.00 96.81 144 LEU A N 1
ATOM 1193 C CA . LEU A 1 144 ? -9.184 -4.380 10.625 1.00 96.81 144 LEU A CA 1
ATOM 1194 C C . LEU A 1 144 ? -9.020 -5.184 11.920 1.00 96.81 144 LEU A C 1
ATOM 1196 O O . LEU A 1 144 ? -9.920 -5.940 12.278 1.00 96.81 144 LEU A O 1
ATOM 1200 N N . TYR A 1 145 ? -7.919 -4.995 12.651 1.00 97.69 145 TYR A N 1
ATOM 1201 C CA . TYR A 1 145 ? -7.737 -5.624 13.960 1.00 97.69 145 TYR A CA 1
ATOM 1202 C C . TYR A 1 145 ? -8.759 -5.122 14.987 1.00 97.69 145 TYR A C 1
ATOM 1204 O O . TYR A 1 145 ? -9.277 -5.920 15.768 1.00 97.69 145 TYR A O 1
ATOM 1212 N N . GLU A 1 146 ? -9.084 -3.823 14.990 1.00 94.81 146 GLU A N 1
ATOM 1213 C CA . GLU A 1 146 ? -10.119 -3.269 15.874 1.00 94.81 146 GLU A CA 1
ATOM 1214 C C . GLU A 1 146 ? -11.496 -3.858 15.521 1.00 94.81 146 GLU A C 1
ATOM 1216 O O . GLU A 1 146 ? -12.232 -4.273 16.417 1.00 94.81 146 GLU A O 1
ATOM 1221 N N . TRP A 1 147 ? -11.804 -4.011 14.226 1.00 93.38 147 TRP A N 1
ATOM 1222 C CA . TRP A 1 147 ? -13.043 -4.637 13.751 1.00 93.38 147 TRP A CA 1
ATOM 1223 C C . TRP A 1 147 ? -13.182 -6.092 14.230 1.00 93.38 147 TRP A C 1
ATOM 1225 O O . TRP A 1 147 ? -14.257 -6.498 14.678 1.00 93.38 147 TRP A O 1
ATOM 1235 N N . THR A 1 148 ? -12.108 -6.882 14.217 1.00 94.56 148 THR A N 1
ATOM 1236 C CA . THR A 1 148 ? -12.146 -8.275 14.703 1.00 94.56 148 THR A CA 1
ATOM 1237 C C . THR A 1 148 ? -11.986 -8.409 16.220 1.00 94.56 148 THR A C 1
ATOM 1239 O O . THR A 1 148 ? -12.070 -9.517 16.749 1.00 94.56 148 THR A O 1
ATOM 1242 N N . GLY A 1 149 ? -11.756 -7.306 16.939 1.00 94.50 149 GLY A N 1
ATOM 1243 C CA . GLY A 1 149 ? -11.550 -7.295 18.388 1.00 94.50 149 GLY A CA 1
ATOM 1244 C C . GLY A 1 149 ? -10.151 -7.726 18.845 1.00 94.50 149 GLY A C 1
ATOM 1245 O O . GLY A 1 149 ? -9.973 -8.094 20.008 1.00 94.50 149 GLY A O 1
ATOM 1246 N N . ASP A 1 150 ? -9.149 -7.675 17.964 1.00 96.69 150 ASP A N 1
ATOM 1247 C CA . ASP A 1 150 ? -7.741 -7.895 18.308 1.00 96.69 150 ASP A CA 1
ATOM 1248 C C . ASP A 1 150 ? -7.093 -6.582 18.780 1.00 96.69 150 ASP A C 1
ATOM 1250 O O . ASP A 1 150 ? -6.318 -5.921 18.089 1.00 96.69 150 ASP A O 1
ATOM 1254 N N . TRP A 1 151 ? -7.469 -6.159 19.988 1.00 97.19 151 TRP A N 1
ATOM 1255 C CA . TRP A 1 151 ? -7.156 -4.826 20.517 1.00 97.19 151 TRP A CA 1
ATOM 1256 C C . TRP A 1 151 ? -5.657 -4.530 20.628 1.00 97.19 151 TRP A C 1
ATOM 1258 O O . TRP A 1 151 ? -5.239 -3.379 20.490 1.00 97.19 151 TRP A O 1
ATOM 1268 N N . ASN A 1 152 ? -4.844 -5.551 20.910 1.00 97.12 152 ASN A N 1
ATOM 1269 C CA . ASN A 1 152 ? -3.404 -5.378 21.061 1.00 97.12 152 ASN A CA 1
ATOM 1270 C C . ASN A 1 152 ? -2.721 -5.215 19.696 1.00 97.12 152 ASN A C 1
ATOM 1272 O O . ASN A 1 152 ? -1.930 -4.284 19.531 1.00 97.1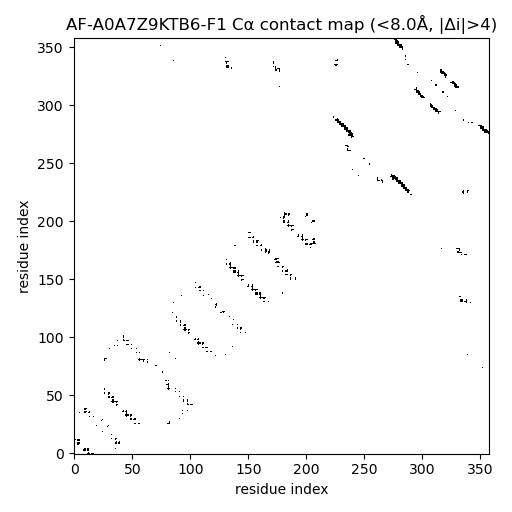2 152 ASN A O 1
ATOM 1276 N N . ASP A 1 153 ? -3.058 -6.056 18.711 1.00 97.62 153 ASP A N 1
ATOM 1277 C CA . ASP A 1 153 ? -2.528 -5.918 17.349 1.00 97.62 153 ASP A CA 1
ATOM 1278 C C . ASP A 1 153 ? -3.029 -4.620 16.687 1.00 97.62 153 ASP A C 1
ATOM 1280 O O . ASP A 1 153 ? -2.258 -3.941 15.996 1.00 97.62 153 ASP A O 1
ATOM 1284 N N . ALA A 1 154 ? -4.266 -4.200 16.982 1.00 98.06 154 ALA A N 1
ATOM 1285 C CA . ALA A 1 154 ? -4.790 -2.892 16.593 1.00 98.06 154 ALA A CA 1
ATOM 1286 C C . ALA A 1 154 ? -3.930 -1.760 17.170 1.00 98.06 154 ALA A C 1
ATOM 1288 O O . ALA A 1 154 ? -3.413 -0.929 16.423 1.00 98.06 154 ALA A O 1
ATOM 1289 N N . TYR A 1 155 ? -3.700 -1.760 18.489 1.00 98.44 155 TYR A N 1
ATOM 1290 C CA . TYR A 1 155 ? -2.897 -0.738 19.166 1.00 98.44 155 TYR A CA 1
ATOM 1291 C C . TYR A 1 155 ? -1.478 -0.640 18.591 1.00 98.44 155 TYR A C 1
ATOM 1293 O O . TYR A 1 155 ? -0.978 0.458 18.335 1.00 98.44 155 TYR A O 1
ATOM 1301 N N . ILE A 1 156 ? -0.832 -1.782 18.345 1.00 97.12 156 ILE A N 1
ATOM 1302 C CA . ILE A 1 156 ? 0.497 -1.834 17.728 1.00 97.12 156 ILE A CA 1
ATOM 1303 C C . ILE A 1 156 ? 0.463 -1.241 16.312 1.00 97.12 156 ILE A C 1
ATOM 1305 O O . ILE A 1 156 ? 1.329 -0.433 15.965 1.00 97.12 156 ILE A O 1
ATOM 1309 N N . SER A 1 157 ? -0.547 -1.592 15.515 1.00 97.62 157 SER A N 1
ATOM 1310 C CA . SER A 1 157 ? -0.701 -1.104 14.141 1.00 97.62 157 SER A CA 1
ATOM 1311 C C . SER A 1 157 ? -0.924 0.410 14.091 1.00 97.62 157 SER A C 1
ATOM 1313 O O . SER A 1 157 ? -0.238 1.103 13.339 1.00 97.62 157 SER A O 1
ATOM 1315 N N . TYR A 1 158 ? -1.771 0.959 14.968 1.00 98.00 158 TYR A N 1
ATOM 1316 C CA . TYR A 1 158 ? -1.971 2.407 15.085 1.00 98.00 158 TYR A CA 1
ATOM 1317 C C . TYR A 1 158 ? -0.706 3.154 15.519 1.00 98.00 158 TYR A C 1
ATOM 1319 O O . TYR A 1 158 ? -0.446 4.250 15.026 1.00 98.00 158 TYR A O 1
ATOM 1327 N N . ARG A 1 159 ? 0.133 2.568 16.384 1.00 96.94 159 ARG A N 1
ATOM 1328 C CA . ARG A 1 159 ? 1.431 3.165 16.743 1.00 96.94 159 ARG A CA 1
ATOM 1329 C C . ARG A 1 159 ? 2.398 3.216 15.566 1.00 96.94 159 ARG A C 1
ATOM 1331 O O . ARG A 1 159 ? 3.163 4.170 15.433 1.00 96.94 159 ARG A O 1
ATOM 1338 N N . TRP A 1 160 ? 2.401 2.186 14.723 1.00 94.25 160 TRP A N 1
ATOM 1339 C CA . TRP A 1 160 ? 3.202 2.201 13.500 1.00 94.25 160 TRP A CA 1
ATOM 1340 C C . TRP A 1 160 ? 2.675 3.223 12.497 1.00 94.25 160 TRP A C 1
ATOM 1342 O O . TRP A 1 160 ? 3.481 3.931 11.896 1.00 94.25 160 TRP A O 1
ATOM 1352 N N . ALA A 1 161 ? 1.353 3.352 12.374 1.00 94.69 161 ALA A N 1
ATOM 1353 C CA . ALA A 1 161 ? 0.736 4.386 11.559 1.00 94.69 161 ALA A CA 1
ATOM 1354 C C . ALA A 1 161 ? 1.124 5.790 12.056 1.00 94.69 161 ALA A C 1
ATOM 1356 O O . ALA A 1 161 ? 1.632 6.585 11.270 1.00 94.69 161 ALA A O 1
ATOM 1357 N N . GLU A 1 162 ? 0.993 6.069 13.360 1.00 94.81 162 GLU A N 1
ATOM 1358 C CA . GLU A 1 162 ? 1.416 7.331 13.991 1.00 94.81 162 GLU A CA 1
ATOM 1359 C C . GLU A 1 162 ? 2.869 7.677 13.632 1.00 94.81 162 GLU A C 1
ATOM 1361 O O . GLU A 1 162 ? 3.146 8.755 13.103 1.00 94.81 162 GLU A O 1
ATOM 1366 N N . ALA A 1 163 ? 3.794 6.741 13.865 1.00 91.12 163 ALA A N 1
ATOM 1367 C CA . ALA A 1 163 ? 5.210 6.941 13.577 1.00 91.12 163 ALA A CA 1
ATOM 1368 C C . ALA A 1 163 ? 5.492 7.152 12.078 1.00 91.12 163 ALA A C 1
ATOM 1370 O O . ALA A 1 163 ? 6.406 7.896 11.722 1.00 91.12 163 ALA A O 1
ATOM 1371 N N . GLY A 1 164 ? 4.731 6.496 11.198 1.00 88.62 164 GLY A N 1
ATOM 1372 C CA . GLY A 1 164 ? 4.829 6.662 9.751 1.00 88.62 164 GLY A CA 1
ATOM 1373 C C . GLY A 1 164 ? 4.368 8.048 9.293 1.00 88.62 164 GLY A C 1
ATOM 1374 O O . GLY A 1 164 ? 5.135 8.766 8.654 1.00 88.62 164 GLY A O 1
ATOM 1375 N N . TYR A 1 165 ? 3.169 8.478 9.697 1.00 88.38 165 TYR A N 1
ATOM 1376 C CA . TYR A 1 165 ? 2.624 9.784 9.308 1.00 88.38 165 TYR A CA 1
ATOM 1377 C C . TYR A 1 165 ? 3.445 10.964 9.835 1.00 88.38 165 TYR A C 1
ATOM 1379 O O . TYR A 1 165 ? 3.621 11.950 9.122 1.00 88.38 165 TYR A O 1
ATOM 1387 N N . GLN A 1 166 ? 4.031 10.853 11.033 1.00 87.56 166 GLN A N 1
ATOM 1388 C CA . GLN A 1 166 ? 4.961 11.867 11.550 1.00 87.56 166 GLN A CA 1
ATOM 1389 C C . GLN A 1 166 ? 6.184 12.070 10.637 1.00 87.56 166 GLN A C 1
ATOM 1391 O O . GLN A 1 166 ? 6.741 13.165 10.575 1.00 87.56 166 GLN A O 1
ATOM 1396 N N . ARG A 1 167 ? 6.613 11.034 9.900 1.00 82.44 167 ARG A N 1
ATOM 1397 C CA . ARG A 1 167 ? 7.685 11.156 8.898 1.00 82.44 167 ARG A CA 1
ATOM 1398 C C . ARG A 1 167 ? 7.168 11.758 7.592 1.00 82.44 167 ARG A C 1
ATOM 1400 O O . ARG A 1 167 ? 7.902 12.505 6.947 1.00 82.44 167 ARG A O 1
ATOM 1407 N N . TYR A 1 168 ? 5.933 11.446 7.198 1.00 78.38 168 TYR A N 1
ATOM 1408 C CA . TYR A 1 168 ? 5.351 11.904 5.931 1.00 78.38 168 TYR A CA 1
ATOM 1409 C C . TYR A 1 168 ? 5.057 13.392 5.911 1.00 78.38 168 TYR A C 1
ATOM 1411 O O . TYR A 1 168 ? 5.248 14.015 4.871 1.00 78.38 168 TYR A O 1
ATOM 1419 N N . GLU A 1 169 ? 4.666 13.983 7.039 1.00 76.50 169 GLU A N 1
ATOM 1420 C CA . GLU A 1 169 ? 4.332 15.408 7.108 1.00 76.50 169 GLU A CA 1
ATOM 1421 C C . GLU A 1 169 ? 5.455 16.289 6.536 1.00 76.50 169 GLU A C 1
ATOM 1423 O O . GLU A 1 169 ? 5.203 17.192 5.739 1.00 76.50 169 GLU A O 1
ATOM 1428 N N . LYS A 1 170 ? 6.715 15.963 6.851 1.00 73.06 170 LYS A N 1
ATOM 1429 C CA . LYS A 1 170 ? 7.885 16.710 6.373 1.00 73.06 170 LYS A CA 1
ATOM 1430 C C . LYS A 1 170 ? 8.162 16.536 4.874 1.00 73.06 170 LYS A C 1
ATOM 1432 O O . LYS A 1 170 ? 8.653 17.470 4.246 1.00 73.06 170 LYS A O 1
ATOM 1437 N N . HIS A 1 171 ? 7.925 15.344 4.325 1.00 67.88 171 HIS A N 1
ATOM 1438 C CA . HIS A 1 171 ? 8.388 14.964 2.982 1.00 67.88 171 HIS A CA 1
ATOM 1439 C C . HIS A 1 171 ? 7.287 14.975 1.915 1.00 67.88 171 HIS A C 1
ATOM 1441 O O . HIS A 1 171 ? 7.582 15.207 0.748 1.00 67.88 171 HIS A O 1
ATOM 1447 N N . LEU A 1 172 ? 6.035 14.750 2.311 1.00 69.94 172 LEU A N 1
ATOM 1448 C CA . LEU A 1 172 ? 4.876 14.600 1.424 1.00 69.94 172 LEU A CA 1
ATOM 1449 C C . LEU A 1 172 ? 3.751 15.589 1.745 1.00 69.94 172 LEU A C 1
ATOM 1451 O O . LEU A 1 172 ? 2.781 15.671 0.999 1.00 69.94 172 LEU A O 1
ATOM 1455 N N . GLY A 1 173 ? 3.840 16.317 2.865 1.00 74.44 173 GLY A N 1
ATOM 1456 C CA . GLY A 1 173 ? 2.774 17.218 3.310 1.00 74.44 173 GLY A CA 1
ATOM 1457 C C . GLY A 1 173 ? 1.490 16.495 3.734 1.00 74.44 173 GLY A C 1
ATOM 1458 O O . GLY A 1 173 ? 0.439 17.126 3.819 1.00 74.44 173 GLY A O 1
ATOM 1459 N N . ILE A 1 174 ? 1.559 15.184 3.993 1.00 78.88 174 ILE A N 1
ATOM 1460 C CA . ILE A 1 174 ? 0.436 14.397 4.510 1.00 78.88 174 ILE A CA 1
ATOM 1461 C C . ILE A 1 174 ? 0.457 14.472 6.034 1.00 78.88 174 ILE A C 1
ATOM 1463 O O . ILE A 1 174 ? 1.379 13.968 6.676 1.00 78.88 174 ILE A O 1
ATOM 1467 N N . SER A 1 175 ? -0.561 15.105 6.611 1.00 82.31 175 SER A N 1
ATOM 1468 C CA . SER A 1 175 ? -0.728 15.194 8.062 1.00 82.31 175 SER A CA 1
ATOM 1469 C C . SER A 1 175 ? -1.247 13.885 8.653 1.00 82.31 175 SER A C 1
ATOM 1471 O O . SER A 1 175 ? -1.983 13.145 8.003 1.00 82.31 175 SER A O 1
ATOM 1473 N N . LEU A 1 176 ? -0.919 13.635 9.922 1.00 87.94 176 LEU A N 1
ATOM 1474 C CA . LEU A 1 176 ? -1.439 12.498 10.680 1.00 87.94 176 LEU A CA 1
ATOM 1475 C C . LEU A 1 176 ? -2.979 12.545 10.763 1.00 87.94 176 LEU A C 1
ATOM 1477 O O . LEU A 1 176 ? -3.527 13.531 11.269 1.00 87.94 176 LEU A O 1
ATOM 1481 N N . PRO A 1 177 ? -3.688 11.488 10.319 1.00 89.62 177 PRO A N 1
ATOM 1482 C CA . PRO A 1 177 ? -5.122 11.358 10.541 1.00 89.62 177 PRO A CA 1
ATOM 1483 C C . PRO A 1 177 ? -5.481 11.429 12.024 1.00 89.62 177 PRO A C 1
ATOM 1485 O O . PRO A 1 177 ? -4.988 10.643 12.831 1.00 89.62 177 PRO A O 1
ATOM 1488 N N . THR A 1 178 ? -6.378 12.345 12.389 1.00 88.00 178 THR A N 1
ATOM 1489 C CA . THR A 1 178 ? -6.774 12.558 13.792 1.00 88.00 178 THR A CA 1
ATOM 1490 C C . THR A 1 178 ? -7.379 11.313 14.436 1.00 88.00 178 THR A C 1
ATOM 1492 O O . THR A 1 178 ? -7.182 11.099 15.632 1.00 88.00 178 THR A O 1
ATOM 1495 N N . ASP A 1 179 ? -8.052 10.459 13.657 1.00 89.94 179 ASP A N 1
ATOM 1496 C CA . ASP A 1 179 ? -8.610 9.205 14.168 1.00 89.94 179 ASP A CA 1
ATOM 1497 C C . ASP A 1 179 ? -7.536 8.241 14.695 1.00 89.94 179 ASP A C 1
ATOM 1499 O O . ASP A 1 179 ? -7.765 7.592 15.709 1.00 89.94 179 ASP A O 1
ATOM 1503 N N . ILE A 1 180 ? -6.319 8.233 14.134 1.00 95.44 180 ILE A N 1
ATOM 1504 C CA . ILE A 1 180 ? -5.210 7.422 14.671 1.00 95.44 180 ILE A CA 1
ATOM 1505 C C . ILE A 1 180 ? -4.903 7.833 16.113 1.00 95.44 180 ILE A C 1
ATOM 1507 O O . ILE A 1 180 ? -4.757 6.982 16.990 1.00 95.44 180 ILE A O 1
ATOM 1511 N N . GLY A 1 181 ? -4.844 9.141 16.381 1.00 95.50 181 GLY A N 1
ATOM 1512 C CA . GLY A 1 181 ? -4.632 9.662 17.730 1.00 95.50 181 GLY A CA 1
ATOM 1513 C C . GLY A 1 181 ? -5.759 9.263 18.684 1.00 95.50 181 GLY A C 1
ATOM 1514 O O . GLY A 1 181 ? -5.501 8.821 19.804 1.00 95.50 181 GLY A O 1
ATOM 1515 N N . TYR A 1 182 ? -7.009 9.345 18.226 1.00 95.19 182 TYR A N 1
ATOM 1516 C CA . TYR A 1 182 ? -8.174 8.923 19.004 1.00 95.19 182 TYR A CA 1
ATOM 1517 C C . TYR A 1 182 ? -8.196 7.418 19.274 1.00 95.19 182 TYR A C 1
ATOM 1519 O O . TYR A 1 182 ? -8.432 7.022 20.417 1.00 95.19 182 TYR A O 1
ATOM 1527 N N . ALA A 1 183 ? -7.904 6.586 18.277 1.00 96.31 183 ALA A N 1
ATOM 1528 C CA . ALA A 1 183 ? -7.787 5.141 18.421 1.00 96.31 183 ALA A CA 1
ATOM 1529 C C . ALA A 1 183 ? -6.709 4.777 19.449 1.00 96.31 183 ALA A C 1
ATOM 1531 O O . ALA A 1 183 ? -6.956 3.967 20.342 1.00 96.31 183 ALA A O 1
ATOM 1532 N N . LEU A 1 184 ? -5.554 5.451 19.418 1.00 98.25 184 LEU A N 1
ATOM 1533 C CA . LEU A 1 184 ? -4.491 5.257 20.406 1.00 98.25 184 LEU A CA 1
ATOM 1534 C C . LEU A 1 184 ? -4.939 5.592 21.833 1.00 98.25 184 LEU A C 1
ATOM 1536 O O . LEU A 1 184 ? -4.632 4.829 22.748 1.00 98.25 184 LEU A O 1
ATOM 1540 N N . VAL A 1 185 ? -5.705 6.671 22.039 1.00 98.12 185 VAL A N 1
ATOM 1541 C CA . VAL A 1 185 ? -6.289 6.980 23.358 1.00 98.12 185 VAL A CA 1
ATOM 1542 C C . VAL A 1 185 ? -7.277 5.893 23.790 1.00 98.12 185 VAL A C 1
ATOM 1544 O O . VAL A 1 185 ? -7.180 5.394 24.914 1.00 98.12 185 VAL A O 1
ATOM 1547 N N . ARG A 1 186 ? -8.225 5.515 22.916 1.00 96.06 186 ARG A N 1
ATOM 1548 C CA . ARG A 1 186 ? -9.258 4.503 23.214 1.00 96.06 186 ARG A CA 1
ATOM 1549 C C . ARG A 1 186 ? -8.627 3.158 23.580 1.00 96.06 186 ARG A C 1
ATOM 1551 O O . ARG A 1 186 ? -8.932 2.609 24.639 1.00 96.06 186 ARG A O 1
ATOM 1558 N N . LEU A 1 187 ? -7.714 2.665 22.747 1.00 97.69 187 LEU A N 1
ATOM 1559 C CA . LEU A 1 187 ? -7.074 1.362 22.912 1.00 97.69 187 LEU A CA 1
ATOM 1560 C C . LEU A 1 187 ? -6.098 1.338 24.089 1.00 97.69 187 LEU A C 1
ATOM 1562 O O . LEU A 1 187 ? -6.093 0.368 24.842 1.00 97.69 187 LEU A O 1
ATOM 1566 N N . ALA A 1 188 ? -5.324 2.405 24.323 1.00 98.25 188 ALA A N 1
ATOM 1567 C CA . ALA A 1 188 ? -4.452 2.474 25.496 1.00 98.25 188 ALA A CA 1
ATOM 1568 C C . ALA A 1 188 ? -5.257 2.394 26.804 1.00 98.25 188 ALA A C 1
ATOM 1570 O O . ALA A 1 188 ? -4.870 1.665 27.716 1.00 98.25 188 ALA A O 1
ATOM 1571 N N . ARG A 1 189 ? -6.414 3.070 26.888 1.00 97.44 189 ARG A N 1
ATOM 1572 C CA . ARG A 1 189 ? -7.328 2.948 28.041 1.00 97.44 189 ARG A CA 1
ATOM 1573 C C . ARG A 1 189 ? -7.878 1.536 28.182 1.00 97.44 189 ARG A C 1
ATOM 1575 O O . ARG A 1 189 ? -7.865 0.991 29.281 1.00 97.44 189 ARG A O 1
ATOM 1582 N N . TRP A 1 190 ? -8.336 0.952 27.076 1.00 96.19 190 TRP A N 1
ATOM 1583 C CA . TRP A 1 190 ? -8.883 -0.404 27.047 1.00 96.19 190 TRP A CA 1
ATOM 1584 C C . TRP A 1 190 ? -7.874 -1.457 27.526 1.00 96.19 190 TRP A C 1
ATOM 1586 O O . TRP A 1 190 ? -8.220 -2.343 28.303 1.00 96.19 190 TRP A O 1
ATOM 1596 N N . LEU A 1 191 ? -6.610 -1.323 27.117 1.00 97.81 191 LEU A N 1
ATOM 1597 C CA . LEU A 1 191 ? -5.514 -2.227 27.479 1.00 97.81 191 LEU A CA 1
ATOM 1598 C C . LEU A 1 191 ? -4.896 -1.927 28.860 1.00 97.81 191 LEU A C 1
ATOM 1600 O O . LEU A 1 191 ? -4.033 -2.673 29.320 1.00 97.81 191 LEU A O 1
ATOM 1604 N N . GLY A 1 192 ? -5.317 -0.851 29.535 1.00 97.88 192 GLY A N 1
ATOM 1605 C CA . GLY A 1 192 ? -4.787 -0.444 30.842 1.00 97.88 192 GLY A CA 1
ATOM 1606 C C . GLY A 1 192 ? -3.442 0.295 30.797 1.00 97.88 192 GLY A C 1
ATOM 1607 O O . GLY A 1 192 ? -2.797 0.467 31.833 1.00 97.88 192 GLY A O 1
ATOM 1608 N N . PHE A 1 193 ? -3.015 0.769 29.625 1.00 98.19 193 PHE A N 1
ATOM 1609 C CA . PHE A 1 193 ? -1.819 1.594 29.416 1.00 98.19 193 PHE A CA 1
ATOM 1610 C C . PHE A 1 193 ? -2.104 3.061 29.777 1.00 98.19 193 PHE A C 1
ATOM 1612 O O . PHE A 1 193 ? -2.169 3.948 28.926 1.00 98.19 193 PHE A O 1
ATOM 1619 N N . ASN A 1 194 ? -2.349 3.316 31.068 1.00 97.25 194 ASN A N 1
ATOM 1620 C CA . ASN A 1 194 ? -2.863 4.602 31.556 1.00 97.25 194 ASN A CA 1
ATOM 1621 C C . ASN A 1 194 ? -1.932 5.792 31.260 1.00 97.25 194 ASN A C 1
ATOM 1623 O O . ASN A 1 194 ? -2.420 6.875 30.943 1.00 97.25 194 ASN A O 1
ATOM 1627 N N . GLN A 1 195 ? -0.611 5.598 31.343 1.00 98.06 195 GLN A N 1
ATOM 1628 C CA . GLN A 1 195 ? 0.366 6.662 31.072 1.00 98.06 195 GLN A CA 1
ATOM 1629 C C . GLN A 1 195 ? 0.375 7.031 29.585 1.00 98.06 195 GLN A C 1
ATOM 1631 O O . GLN A 1 195 ? 0.374 8.207 29.225 1.00 98.06 195 GLN A O 1
ATOM 1636 N N . GLU A 1 196 ? 0.334 6.027 28.711 1.00 98.00 196 GLU A N 1
ATOM 1637 C CA . GLU A 1 196 ? 0.243 6.206 27.268 1.00 98.00 196 GLU A CA 1
ATOM 1638 C C . GLU A 1 196 ? -1.075 6.874 26.879 1.00 98.00 196 GLU A C 1
ATOM 1640 O O . GLU A 1 196 ? -1.062 7.808 26.083 1.00 98.00 196 GLU A O 1
ATOM 1645 N N . ALA A 1 197 ? -2.195 6.451 27.471 1.00 98.06 197 ALA A N 1
ATOM 1646 C CA . ALA A 1 197 ? -3.500 7.058 27.238 1.00 98.06 197 ALA A CA 1
ATOM 1647 C C . ALA A 1 197 ? -3.515 8.552 27.586 1.00 98.06 197 ALA A C 1
ATOM 1649 O O . ALA A 1 197 ? -4.011 9.356 26.798 1.00 98.06 197 ALA A O 1
ATOM 1650 N N . GLU A 1 198 ? -2.958 8.932 28.740 1.00 98.25 198 GLU A N 1
ATOM 1651 C CA . GLU A 1 198 ? -2.850 10.337 29.146 1.00 98.25 198 GLU A CA 1
ATOM 1652 C C . GLU A 1 198 ? -1.946 11.126 28.191 1.00 98.25 198 GLU A C 1
ATOM 1654 O O . GLU A 1 198 ? -2.315 12.212 27.744 1.00 98.25 198 GLU A O 1
ATOM 1659 N N . ARG A 1 199 ? -0.802 10.551 27.797 1.00 98.12 199 ARG A N 1
ATOM 1660 C CA . ARG A 1 199 ? 0.102 11.164 26.817 1.00 98.12 199 ARG A CA 1
ATOM 1661 C C . ARG A 1 199 ? -0.590 11.401 25.474 1.00 98.12 199 ARG A C 1
ATOM 1663 O O . ARG A 1 199 ? -0.495 12.496 24.927 1.00 98.12 199 ARG A O 1
ATOM 1670 N N . TYR A 1 200 ? -1.271 10.395 24.929 1.00 97.94 200 TYR A N 1
ATOM 1671 C CA . TYR A 1 200 ? -1.975 10.531 23.654 1.00 97.94 200 TYR A CA 1
ATOM 1672 C C . TYR A 1 200 ? -3.124 11.537 23.746 1.00 97.94 200 TYR A C 1
ATOM 1674 O O . TYR A 1 200 ? -3.292 12.330 22.826 1.00 97.94 200 TYR A O 1
ATOM 1682 N N . ALA A 1 201 ? -3.858 11.576 24.862 1.00 97.50 201 ALA A N 1
ATOM 1683 C CA . ALA A 1 201 ? -4.933 12.545 25.063 1.00 97.50 201 ALA A CA 1
ATOM 1684 C C . ALA A 1 201 ? -4.407 13.988 25.121 1.00 97.50 201 ALA A C 1
ATOM 1686 O O . ALA A 1 201 ? -5.048 14.899 24.605 1.00 97.50 201 ALA A O 1
ATOM 1687 N N . GLN A 1 202 ? -3.215 14.209 25.687 1.00 97.69 202 GLN A N 1
ATOM 1688 C CA . GLN A 1 202 ? -2.557 15.520 25.661 1.00 97.69 202 GLN A CA 1
ATOM 1689 C C . GLN A 1 202 ? -2.101 15.926 24.251 1.00 97.69 202 GLN A C 1
ATOM 1691 O O . GLN A 1 202 ? -2.157 17.107 23.916 1.00 97.69 202 GLN A O 1
ATOM 1696 N N . LEU A 1 203 ? -1.648 14.970 23.433 1.00 94.94 203 LEU A N 1
ATOM 1697 C CA . LEU A 1 203 ? -1.146 15.232 22.079 1.00 94.94 203 LEU A CA 1
ATOM 1698 C C . LEU A 1 203 ? -2.264 15.418 21.048 1.00 94.94 203 LEU A C 1
ATOM 1700 O O . LEU A 1 203 ? -2.181 16.308 20.206 1.00 94.94 203 LEU A O 1
ATOM 1704 N N . TYR A 1 204 ? -3.292 14.573 21.105 1.00 94.25 204 TYR A N 1
ATOM 1705 C CA . TYR A 1 204 ? -4.313 14.450 20.060 1.00 94.25 204 TYR A CA 1
ATOM 1706 C C . TYR A 1 204 ? -5.715 14.854 20.523 1.00 94.25 204 TYR A C 1
ATOM 1708 O O . TYR A 1 204 ? -6.624 14.992 19.705 1.00 94.25 204 TYR A O 1
ATOM 1716 N N . GLY A 1 205 ? -5.893 15.094 21.822 1.00 95.00 205 GLY A N 1
ATOM 1717 C CA . GLY A 1 205 ? -7.184 15.383 22.430 1.00 95.00 205 GLY A CA 1
ATOM 1718 C C . GLY A 1 205 ? -7.963 14.126 22.813 1.00 95.00 205 GLY A C 1
ATOM 1719 O O . GLY A 1 205 ? -7.563 12.990 22.558 1.00 95.00 205 GLY A O 1
ATOM 1720 N N . GLU A 1 206 ? -9.108 14.351 23.450 1.00 93.94 206 GLU A N 1
ATOM 1721 C CA . GLU A 1 206 ? -10.018 13.278 23.842 1.00 93.94 206 GLU A CA 1
ATOM 1722 C C . GLU A 1 206 ? -10.797 12.739 22.632 1.00 93.94 206 GLU A C 1
ATOM 1724 O O . GLU A 1 206 ? -11.316 13.538 21.843 1.00 93.94 206 GLU A O 1
ATOM 1729 N N . PRO A 1 207 ? -10.924 11.404 22.487 1.00 92.00 207 PRO A N 1
ATOM 1730 C CA . PRO A 1 207 ? -11.743 10.816 21.441 1.00 92.00 207 PRO A CA 1
ATOM 1731 C C . PRO A 1 207 ? -13.214 11.222 21.621 1.00 92.00 207 PRO A C 1
ATOM 1733 O O . PRO A 1 207 ? -13.694 11.332 22.756 1.00 92.00 207 PRO A O 1
ATOM 1736 N N . PRO A 1 208 ? -13.961 11.419 20.521 1.00 85.75 208 PRO A N 1
ATOM 1737 C CA . PRO A 1 208 ? -15.387 11.697 20.604 1.00 85.75 208 PRO A CA 1
ATOM 1738 C C . PRO A 1 208 ? -16.145 10.541 21.262 1.00 85.75 208 PRO A C 1
ATOM 1740 O O . PRO A 1 208 ? -15.787 9.371 21.130 1.00 85.75 208 PRO A O 1
ATOM 1743 N N . GLN A 1 209 ? -17.226 10.879 21.964 1.00 82.06 209 GLN A N 1
ATOM 1744 C CA . GLN A 1 209 ? -18.157 9.889 22.491 1.00 82.06 209 GLN A CA 1
ATOM 1745 C C . GLN A 1 209 ? -19.187 9.535 21.422 1.00 82.06 209 GLN A C 1
ATOM 1747 O O . GLN A 1 209 ? -19.881 10.415 20.911 1.00 82.06 209 GLN A O 1
ATOM 1752 N N . TYR A 1 210 ? -19.312 8.244 21.124 1.00 78.94 210 TYR A N 1
ATOM 1753 C CA . TYR A 1 210 ? -20.320 7.734 20.203 1.00 78.94 210 TYR A CA 1
ATOM 1754 C C . TYR A 1 210 ? -21.516 7.162 20.984 1.00 78.94 210 TYR A C 1
ATOM 1756 O O . TYR A 1 210 ? -21.312 6.415 21.947 1.00 78.94 210 TYR A O 1
ATOM 1764 N N . PRO A 1 211 ? -22.769 7.496 20.618 1.00 79.06 211 PRO A N 1
ATOM 1765 C CA . PRO A 1 211 ? -23.951 6.907 21.241 1.00 79.06 211 PRO A CA 1
ATOM 1766 C C . PRO A 1 211 ? -23.973 5.380 21.113 1.00 79.06 211 PRO A C 1
ATOM 1768 O O . PRO A 1 211 ? -23.498 4.819 20.125 1.00 79.06 211 PRO A O 1
ATOM 1771 N N . SER A 1 212 ? -24.581 4.697 22.085 1.00 78.38 212 SER A N 1
ATOM 1772 C CA . SER A 1 212 ? -24.803 3.250 21.988 1.00 78.38 212 SER A CA 1
ATOM 1773 C C . SER A 1 212 ? -25.654 2.911 20.757 1.00 78.38 212 SER A C 1
ATOM 1775 O O . SER A 1 212 ? -26.640 3.596 20.481 1.00 78.38 212 SER A O 1
ATOM 1777 N N . GLY A 1 213 ? -25.271 1.864 20.022 1.00 79.38 213 GLY A N 1
ATOM 1778 C CA . GLY A 1 213 ? -25.916 1.469 18.764 1.00 79.38 213 GLY A CA 1
ATOM 1779 C C . GLY A 1 213 ? -25.471 2.267 17.532 1.00 79.38 213 GLY A C 1
ATOM 1780 O O . GLY A 1 213 ? -26.085 2.128 16.476 1.00 79.38 213 GLY A O 1
ATOM 1781 N N . SER A 1 214 ? -24.431 3.097 17.651 1.00 79.69 214 SER A N 1
ATOM 1782 C CA . SER A 1 214 ? -23.752 3.695 16.497 1.00 79.69 214 SER A CA 1
ATOM 1783 C C . SER A 1 214 ? -22.891 2.665 15.756 1.00 79.69 214 SER A C 1
ATOM 1785 O O . SER A 1 214 ? -22.498 1.640 16.313 1.00 79.69 214 SER A O 1
ATOM 1787 N N . GLY A 1 215 ? -22.623 2.944 14.483 1.00 79.69 215 GLY A N 1
ATOM 1788 C CA . GLY A 1 215 ? -21.713 2.179 13.640 1.00 79.69 215 GLY A CA 1
ATOM 1789 C C . GLY A 1 215 ? -20.852 3.125 12.812 1.00 79.69 215 GLY A C 1
ATOM 1790 O O . GLY A 1 215 ? -21.166 4.311 12.691 1.00 79.69 215 GLY A O 1
ATOM 1791 N N . GLU A 1 216 ? -19.777 2.592 12.250 1.00 82.81 216 GLU A N 1
ATOM 1792 C CA . GLU A 1 216 ? -18.822 3.344 11.445 1.00 82.81 216 GLU A CA 1
ATOM 1793 C C . GLU A 1 216 ? -18.862 2.872 9.988 1.00 82.81 216 GLU A C 1
ATOM 1795 O O . GLU A 1 216 ? -18.994 1.679 9.710 1.00 82.81 216 GLU A O 1
ATOM 1800 N N . LEU A 1 217 ? -18.765 3.823 9.058 1.00 80.94 217 LEU A N 1
ATOM 1801 C CA . LEU A 1 217 ? -18.621 3.562 7.631 1.00 80.94 217 LEU A CA 1
ATOM 1802 C C . LEU A 1 217 ? -17.311 4.186 7.159 1.00 80.94 217 LEU A C 1
ATOM 1804 O O . LEU A 1 217 ? -17.153 5.405 7.206 1.00 80.94 217 LEU A O 1
ATOM 1808 N N . ILE A 1 218 ? -16.409 3.350 6.654 1.00 83.81 218 ILE A N 1
ATOM 1809 C CA . ILE A 1 218 ? -15.126 3.779 6.101 1.00 83.81 218 ILE A CA 1
ATOM 1810 C C . 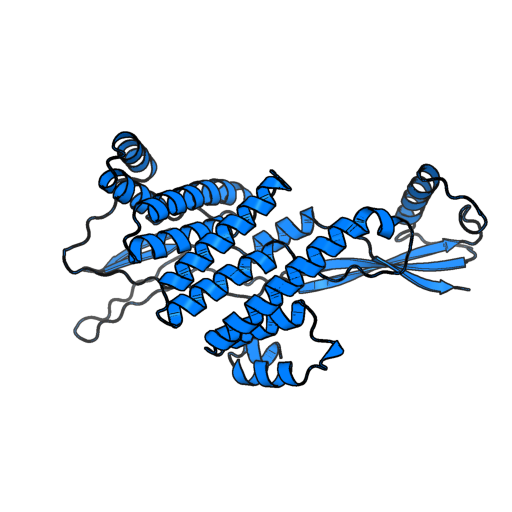ILE A 1 218 ? -15.220 3.699 4.582 1.00 83.81 218 ILE A C 1
ATOM 1812 O O . ILE A 1 218 ? -15.499 2.640 4.022 1.00 83.81 218 ILE A O 1
ATOM 1816 N N . LEU A 1 219 ? -14.992 4.830 3.915 1.00 80.25 219 LEU A N 1
ATOM 1817 C CA . LEU A 1 219 ? -14.911 4.904 2.460 1.00 80.25 219 LEU A CA 1
ATOM 1818 C C . LEU A 1 219 ? -13.466 5.175 2.054 1.00 80.25 219 LEU A C 1
ATOM 1820 O O . LEU A 1 219 ? -12.883 6.184 2.448 1.00 80.25 219 LEU A O 1
ATOM 1824 N N . ILE A 1 220 ? -12.909 4.279 1.244 1.00 84.31 220 ILE A N 1
ATOM 1825 C CA . ILE A 1 220 ? -11.592 4.445 0.631 1.00 84.31 220 ILE A CA 1
ATOM 1826 C C . ILE A 1 220 ? -11.820 4.894 -0.809 1.00 84.31 220 ILE A C 1
ATOM 1828 O O . ILE A 1 220 ? -12.556 4.250 -1.555 1.00 84.31 220 ILE A O 1
ATOM 1832 N N . HIS A 1 221 ? -11.209 6.014 -1.187 1.00 82.00 221 HIS A N 1
ATOM 1833 C CA . HIS A 1 221 ? -11.257 6.527 -2.549 1.00 82.00 221 HIS A CA 1
ATOM 1834 C C . HIS A 1 221 ? -9.853 6.552 -3.143 1.00 82.00 221 HIS A C 1
ATOM 1836 O O . HIS A 1 221 ? -8.989 7.309 -2.698 1.00 82.00 221 HIS A O 1
ATOM 1842 N N . GLU A 1 222 ? -9.658 5.777 -4.199 1.00 83.00 222 GLU A N 1
ATOM 1843 C CA . GLU A 1 222 ? -8.423 5.751 -4.972 1.00 83.00 222 GLU A CA 1
ATOM 1844 C C . GLU A 1 222 ? -8.560 6.667 -6.188 1.00 83.00 222 GLU A C 1
ATOM 1846 O O . GLU A 1 222 ? -9.594 6.685 -6.855 1.00 83.00 222 GLU A O 1
ATOM 1851 N N . SER A 1 223 ? -7.527 7.457 -6.479 1.00 78.38 223 SER A N 1
ATOM 1852 C CA . SER A 1 223 ? -7.556 8.418 -7.581 1.00 78.38 223 SER A CA 1
ATOM 1853 C C . SER A 1 223 ? -6.251 8.420 -8.354 1.00 78.38 223 SER A C 1
ATOM 1855 O O . SER A 1 223 ? -5.187 8.627 -7.778 1.00 78.38 223 SER A O 1
ATOM 1857 N N . GLY A 1 224 ? -6.361 8.344 -9.679 1.00 77.25 224 GLY A N 1
ATOM 1858 C CA . GLY A 1 224 ? -5.229 8.482 -10.587 1.00 77.25 224 GLY A CA 1
ATOM 1859 C C . GLY A 1 224 ? -4.456 7.184 -10.806 1.00 77.25 224 GLY A C 1
ATOM 1860 O O . GLY A 1 224 ? -4.901 6.097 -10.454 1.00 77.25 224 GLY A O 1
ATOM 1861 N N . PHE A 1 225 ? -3.299 7.327 -11.446 1.00 76.62 225 PHE A N 1
ATOM 1862 C CA . PHE A 1 225 ? -2.390 6.237 -11.777 1.00 76.62 225 PHE A CA 1
ATOM 1863 C C . PHE A 1 225 ? -0.993 6.593 -11.285 1.00 76.62 225 PHE A C 1
ATOM 1865 O O . PHE A 1 225 ? -0.626 7.766 -11.251 1.00 76.62 225 PHE A O 1
ATOM 1872 N N . VAL A 1 226 ? -0.200 5.573 -10.968 1.00 74.44 226 VAL A N 1
ATOM 1873 C CA . VAL A 1 226 ? 1.235 5.736 -10.718 1.00 74.44 226 VAL A CA 1
ATOM 1874 C C . VAL A 1 226 ? 1.910 6.325 -11.976 1.00 74.44 226 VAL A C 1
ATOM 1876 O O . VAL A 1 226 ? 1.502 5.973 -13.091 1.00 74.44 226 VAL A O 1
ATOM 1879 N N . PRO A 1 227 ? 2.925 7.205 -11.837 1.00 74.62 227 PRO A N 1
ATOM 1880 C CA . PRO A 1 227 ? 3.667 7.767 -12.962 1.00 74.62 227 PRO A CA 1
ATOM 1881 C C . PRO A 1 227 ? 4.129 6.708 -13.955 1.00 74.62 227 PRO A C 1
ATOM 1883 O O . PRO A 1 227 ? 4.664 5.663 -13.576 1.00 74.62 227 PRO A O 1
ATOM 1886 N N . SER A 1 228 ? 3.988 7.002 -15.247 1.00 75.38 228 SER A N 1
ATOM 1887 C CA . SER A 1 228 ? 4.594 6.157 -16.268 1.00 75.38 228 SER A CA 1
ATOM 1888 C C . SER A 1 228 ? 6.100 6.374 -16.298 1.00 75.38 228 SER A C 1
ATOM 1890 O O . SER A 1 228 ? 6.572 7.512 -16.368 1.00 75.38 228 SER A O 1
ATOM 1892 N N . LYS A 1 229 ? 6.846 5.268 -16.317 1.00 77.00 229 LYS A N 1
ATOM 1893 C CA . LYS A 1 229 ? 8.262 5.278 -16.676 1.00 77.00 229 LYS A CA 1
ATOM 1894 C C . LYS A 1 229 ? 8.377 5.361 -18.194 1.00 77.00 229 LYS A C 1
ATOM 1896 O O . LYS A 1 229 ? 7.859 4.500 -18.906 1.00 77.00 229 LYS A O 1
ATOM 1901 N N . THR A 1 230 ? 9.041 6.395 -18.675 1.00 78.12 230 THR A N 1
ATOM 1902 C CA . THR A 1 230 ? 9.457 6.555 -20.069 1.00 78.12 230 THR A CA 1
ATOM 1903 C C . THR A 1 230 ? 10.969 6.394 -20.164 1.00 78.12 230 THR A C 1
ATOM 1905 O O . THR A 1 230 ? 11.653 6.385 -19.143 1.00 78.12 230 THR A O 1
ATOM 1908 N N . GLU A 1 231 ? 11.498 6.240 -21.372 1.00 78.25 231 GLU A N 1
ATOM 1909 C CA . GLU A 1 231 ? 12.941 6.324 -21.605 1.00 78.25 231 GLU A CA 1
ATOM 1910 C C . GLU A 1 231 ? 13.310 7.732 -22.069 1.00 78.25 231 GLU A C 1
ATOM 1912 O O . GLU A 1 231 ? 12.612 8.324 -22.894 1.00 78.25 231 GLU A O 1
ATOM 1917 N N . GLU A 1 232 ? 14.401 8.259 -21.527 1.00 79.31 232 GLU A N 1
ATOM 1918 C CA . GLU A 1 232 ? 15.148 9.360 -22.117 1.00 79.31 232 GLU A CA 1
ATOM 1919 C C . GLU A 1 232 ? 16.429 8.784 -22.720 1.00 79.31 232 GLU A C 1
ATOM 1921 O O . GLU A 1 232 ? 17.128 7.978 -22.097 1.00 79.31 232 GLU A O 1
ATOM 1926 N N . GLU A 1 233 ? 16.703 9.148 -23.969 1.00 81.81 233 GLU A N 1
ATOM 1927 C CA . GLU A 1 233 ? 17.854 8.648 -24.708 1.00 81.81 233 GLU A CA 1
ATOM 1928 C C . GLU A 1 233 ? 18.969 9.683 -24.700 1.00 81.81 233 GLU A C 1
ATOM 1930 O O . GLU A 1 233 ? 18.818 10.788 -25.221 1.00 81.81 233 GLU A O 1
ATOM 1935 N N . LEU A 1 234 ? 20.117 9.290 -24.161 1.00 77.38 234 LEU A N 1
ATOM 1936 C CA . LEU A 1 234 ? 21.360 10.026 -24.304 1.00 77.38 234 LEU A CA 1
ATOM 1937 C C . LEU A 1 234 ? 22.216 9.356 -25.372 1.00 77.38 234 LEU A C 1
ATOM 1939 O O . LEU A 1 234 ? 22.282 8.130 -25.456 1.00 77.38 234 LEU A O 1
ATOM 1943 N N . PHE A 1 235 ? 22.890 10.160 -26.184 1.00 81.12 235 PHE A N 1
ATOM 1944 C CA . PHE A 1 235 ? 23.797 9.673 -27.213 1.00 81.12 235 PHE A CA 1
ATOM 1945 C C . PHE A 1 235 ? 25.187 10.236 -26.963 1.00 81.12 235 PHE A C 1
ATOM 1947 O O . PHE A 1 235 ? 25.357 11.450 -26.864 1.00 81.12 235 PHE A O 1
ATOM 1954 N N . PHE A 1 236 ? 26.173 9.348 -26.891 1.00 82.12 236 PHE A N 1
ATOM 1955 C CA . PHE A 1 236 ? 27.565 9.706 -26.673 1.00 82.12 236 PHE A CA 1
ATOM 1956 C C . PHE A 1 236 ? 28.425 9.200 -27.834 1.00 82.12 236 PHE A C 1
ATOM 1958 O O . PHE A 1 236 ? 28.420 7.995 -28.125 1.00 82.12 236 PHE A O 1
ATOM 1965 N N . PRO A 1 237 ? 29.159 10.090 -28.523 1.00 84.75 237 PRO A N 1
ATOM 1966 C CA . PRO A 1 237 ? 30.086 9.672 -29.558 1.00 84.75 237 PRO A CA 1
ATOM 1967 C C . PRO A 1 237 ? 31.327 9.031 -28.926 1.00 84.75 237 PRO A C 1
ATOM 1969 O O . PRO A 1 237 ? 31.984 9.632 -28.068 1.00 84.75 237 PRO A O 1
ATOM 1972 N N . ILE A 1 238 ? 31.652 7.818 -29.377 1.00 84.25 238 ILE A N 1
ATOM 1973 C CA . ILE A 1 238 ? 32.928 7.162 -29.090 1.00 84.25 238 ILE A CA 1
ATOM 1974 C C . ILE A 1 238 ? 33.803 7.268 -30.335 1.00 84.25 238 ILE A C 1
ATOM 1976 O O . ILE A 1 238 ? 33.417 6.841 -31.427 1.00 84.25 238 ILE A O 1
ATOM 1980 N N . PHE A 1 239 ? 34.964 7.890 -30.173 1.00 85.62 239 PHE A N 1
ATOM 1981 C CA . PHE A 1 239 ? 35.885 8.205 -31.257 1.00 85.62 239 PHE A CA 1
ATOM 1982 C C . PHE A 1 239 ? 36.963 7.139 -31.365 1.00 85.62 239 PHE A C 1
ATOM 1984 O O . PHE A 1 239 ? 37.412 6.619 -30.354 1.00 85.62 239 PHE A O 1
ATOM 1991 N N . LYS A 1 240 ? 37.470 6.874 -32.571 1.00 83.94 240 LYS A N 1
ATOM 1992 C CA . LYS A 1 240 ? 38.576 5.917 -32.787 1.00 83.94 240 LYS A CA 1
ATOM 1993 C C . LYS A 1 240 ? 39.858 6.259 -32.029 1.00 83.94 240 LYS A C 1
ATOM 1995 O O . LYS A 1 240 ? 40.695 5.395 -31.803 1.00 83.94 240 LYS A O 1
ATOM 2000 N N . THR A 1 241 ? 40.026 7.525 -31.665 1.00 81.50 241 THR A N 1
ATOM 2001 C CA . THR A 1 241 ? 41.151 8.013 -30.862 1.00 81.50 241 THR A CA 1
ATOM 2002 C C . THR A 1 241 ? 40.992 7.733 -29.369 1.00 81.50 241 THR A C 1
ATOM 2004 O O . THR A 1 241 ? 41.905 8.049 -28.608 1.00 81.50 241 THR A O 1
ATOM 2007 N N . ASP A 1 242 ? 39.848 7.199 -28.930 1.00 79.62 242 ASP A N 1
ATOM 2008 C CA . ASP A 1 242 ? 39.610 6.910 -27.521 1.00 79.62 242 ASP A CA 1
ATOM 2009 C C . ASP A 1 242 ? 40.499 5.749 -27.044 1.00 79.62 242 ASP A C 1
ATOM 2011 O O . ASP A 1 242 ? 40.582 4.710 -27.707 1.00 79.62 242 ASP A O 1
ATOM 2015 N N . PRO A 1 243 ? 41.158 5.893 -25.879 1.00 67.38 243 PRO A N 1
ATOM 2016 C CA . PRO A 1 243 ? 42.202 4.971 -25.424 1.00 67.38 243 PRO A CA 1
ATOM 2017 C C . PRO A 1 243 ? 41.696 3.538 -25.177 1.00 67.38 243 PRO A C 1
ATOM 2019 O O . PRO A 1 243 ? 42.472 2.590 -25.279 1.00 67.38 243 PRO A O 1
ATOM 2022 N N . PHE A 1 244 ? 40.394 3.375 -24.920 1.00 63.56 244 PHE A N 1
ATOM 2023 C CA . PHE A 1 244 ? 39.755 2.111 -24.538 1.00 63.56 244 PHE A CA 1
ATOM 2024 C C . PHE A 1 244 ? 39.424 1.155 -25.698 1.00 63.56 244 PHE A C 1
ATOM 2026 O O . PHE A 1 244 ? 39.047 0.015 -25.454 1.00 63.56 244 PHE A O 1
ATOM 2033 N N . ILE A 1 245 ? 39.565 1.563 -26.966 1.00 57.34 245 ILE A N 1
ATOM 2034 C CA . ILE A 1 245 ? 39.173 0.712 -28.115 1.00 57.34 245 ILE A CA 1
ATOM 2035 C C . ILE A 1 245 ? 40.204 -0.407 -28.391 1.00 57.34 245 ILE A C 1
ATOM 2037 O O . ILE A 1 245 ? 39.915 -1.366 -29.112 1.00 57.34 245 ILE A O 1
ATOM 2041 N N . HIS A 1 246 ? 41.408 -0.319 -27.815 1.00 55.16 246 HIS A N 1
ATOM 2042 C CA . HIS A 1 246 ? 42.546 -1.179 -28.173 1.00 55.16 246 HIS A CA 1
ATOM 2043 C C . HIS A 1 246 ? 43.262 -1.857 -26.992 1.00 55.16 246 HIS A C 1
ATOM 2045 O O . HIS A 1 246 ? 44.352 -2.395 -27.189 1.00 55.16 246 HIS A O 1
ATOM 2051 N N . GLN A 1 247 ? 42.696 -1.844 -25.784 1.00 57.03 247 GLN A N 1
ATOM 2052 C CA . GLN A 1 247 ? 43.330 -2.443 -24.602 1.00 57.03 247 GLN A CA 1
ATOM 2053 C C . GLN A 1 247 ? 42.745 -3.832 -24.289 1.00 57.03 247 GLN A C 1
ATOM 2055 O O . GLN A 1 247 ? 41.535 -4.025 -24.334 1.00 57.03 247 GLN A O 1
ATOM 2060 N N . GLU A 1 248 ? 43.618 -4.810 -24.009 1.00 54.09 248 GLU A N 1
ATOM 2061 C CA . GLU A 1 248 ? 43.245 -6.205 -23.690 1.00 54.09 248 GLU A CA 1
ATOM 2062 C C . GLU A 1 248 ? 43.051 -6.458 -22.179 1.00 54.09 248 GLU A C 1
ATOM 2064 O O . GLU A 1 248 ? 42.450 -7.464 -21.808 1.00 54.09 248 GLU A O 1
ATOM 2069 N N . GLU A 1 249 ? 43.524 -5.558 -21.308 1.00 55.31 249 GLU A N 1
ATOM 2070 C CA . GLU A 1 249 ? 43.356 -5.635 -19.849 1.00 55.31 249 GLU A CA 1
ATOM 2071 C C . GLU A 1 249 ? 42.781 -4.314 -19.321 1.00 55.31 249 GLU A C 1
ATOM 2073 O O . GLU A 1 249 ? 43.360 -3.250 -19.534 1.00 55.31 249 GLU A O 1
ATOM 2078 N N . GLU A 1 250 ? 41.626 -4.390 -18.655 1.00 55.03 250 GLU A N 1
ATOM 2079 C CA . GLU A 1 250 ? 40.882 -3.236 -18.141 1.00 55.03 250 GLU A CA 1
ATOM 2080 C C . GLU A 1 250 ? 41.302 -2.908 -16.698 1.00 55.03 250 GLU A C 1
ATOM 2082 O O . GLU A 1 250 ? 41.279 -3.771 -15.816 1.00 55.03 250 GLU A O 1
ATOM 2087 N N . ASN A 1 251 ? 41.654 -1.647 -16.443 1.00 63.94 251 ASN A N 1
ATOM 2088 C CA . ASN A 1 251 ? 41.845 -1.094 -15.102 1.00 63.94 251 ASN A CA 1
ATOM 2089 C C . ASN A 1 251 ? 40.576 -0.327 -14.684 1.00 63.94 251 ASN A C 1
ATOM 2091 O O . ASN A 1 251 ? 40.145 0.583 -15.389 1.00 63.94 251 ASN A O 1
ATOM 2095 N N . GLU A 1 252 ? 39.986 -0.675 -13.535 1.00 55.72 252 GLU A N 1
ATOM 2096 C CA . GLU A 1 252 ? 38.746 -0.067 -13.020 1.00 55.72 252 GLU A CA 1
ATOM 2097 C C . GLU A 1 252 ? 38.832 1.464 -12.911 1.00 55.72 252 GLU A C 1
ATOM 2099 O O . GLU A 1 252 ? 37.870 2.155 -13.236 1.00 55.72 252 GLU A O 1
ATOM 2104 N N . GLU A 1 253 ? 39.979 2.005 -12.489 1.00 63.97 253 GLU A N 1
ATOM 2105 C CA . GLU A 1 253 ? 40.182 3.454 -12.335 1.00 63.97 253 GLU A CA 1
ATOM 2106 C C . GLU A 1 253 ? 40.123 4.179 -13.693 1.00 63.97 253 GLU A C 1
ATOM 2108 O O . GLU A 1 253 ? 39.479 5.219 -13.825 1.00 63.97 253 GLU A O 1
ATOM 2113 N N . GLU A 1 254 ? 40.682 3.566 -14.739 1.00 63.66 254 GLU A N 1
ATOM 2114 C CA . GLU A 1 254 ? 40.693 4.112 -16.101 1.00 63.66 254 GLU A CA 1
ATOM 2115 C C . GLU A 1 254 ? 39.294 4.090 -16.744 1.00 63.66 254 GLU A C 1
ATOM 2117 O O . GLU A 1 254 ? 38.947 4.998 -17.504 1.00 63.66 254 GLU A O 1
ATOM 2122 N N . VAL A 1 255 ? 38.459 3.098 -16.405 1.00 62.66 255 VAL A N 1
ATOM 2123 C CA . VAL A 1 255 ? 37.056 3.030 -16.854 1.00 62.66 255 VAL A CA 1
ATOM 2124 C C . VAL A 1 255 ? 36.249 4.208 -16.301 1.00 62.66 255 VAL A C 1
ATOM 2126 O O . VAL A 1 255 ? 35.464 4.814 -17.034 1.00 62.66 255 VAL A O 1
ATOM 2129 N N . TRP A 1 256 ? 36.442 4.557 -15.025 1.00 62.19 256 TRP A N 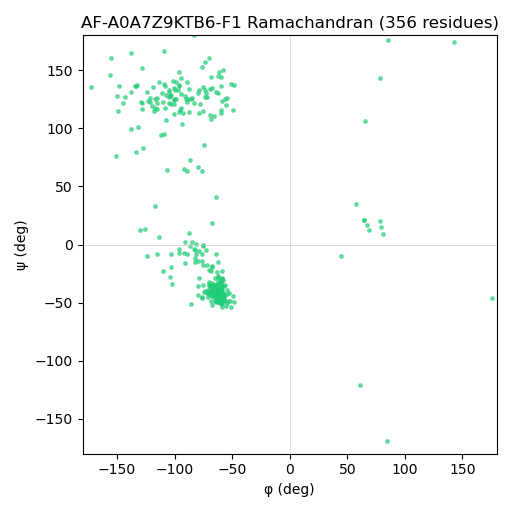1
ATOM 2130 C CA . TRP A 1 256 ? 35.731 5.673 -14.394 1.00 62.19 256 TRP A CA 1
ATOM 2131 C C . TRP A 1 256 ? 36.173 7.034 -14.943 1.00 62.19 256 TRP A C 1
ATOM 2133 O O . TRP A 1 256 ? 35.315 7.869 -15.239 1.00 62.19 256 TRP A O 1
ATOM 2143 N N . ASP A 1 257 ? 37.473 7.234 -15.168 1.00 65.50 257 ASP A N 1
ATOM 2144 C CA . ASP A 1 257 ? 38.004 8.456 -15.792 1.00 65.50 257 ASP A CA 1
ATOM 2145 C C . ASP A 1 257 ? 37.491 8.637 -17.234 1.00 65.50 257 ASP A C 1
ATOM 2147 O O . ASP A 1 257 ? 37.150 9.744 -17.677 1.00 65.50 257 ASP A O 1
ATOM 2151 N N . PHE A 1 258 ? 37.383 7.537 -17.987 1.00 71.56 258 PHE A N 1
ATOM 2152 C CA . PHE A 1 258 ? 36.809 7.567 -19.328 1.00 71.56 258 PHE A CA 1
ATOM 2153 C C . PHE A 1 258 ? 35.303 7.851 -19.302 1.00 71.56 258 PHE A C 1
ATOM 2155 O O . PHE A 1 258 ? 34.824 8.656 -20.103 1.00 71.56 258 PHE A O 1
ATOM 2162 N N . ALA A 1 259 ? 34.555 7.256 -18.369 1.00 67.00 259 ALA A N 1
ATOM 2163 C CA . ALA A 1 259 ? 33.133 7.544 -18.196 1.00 67.00 259 ALA A CA 1
ATOM 2164 C C . ALA A 1 259 ? 32.885 9.037 -17.920 1.00 67.00 259 ALA A C 1
ATOM 2166 O O . ALA A 1 259 ? 31.997 9.625 -18.542 1.00 67.00 259 ALA A O 1
ATOM 2167 N N . ASP A 1 260 ? 33.707 9.672 -17.075 1.00 68.62 260 ASP A N 1
ATOM 2168 C CA . ASP A 1 260 ? 33.629 11.115 -16.816 1.00 68.62 260 ASP A CA 1
ATOM 2169 C C . ASP A 1 260 ? 33.877 11.925 -18.099 1.00 68.62 260 ASP A C 1
ATOM 2171 O O . ASP A 1 260 ? 33.099 12.813 -18.453 1.00 68.62 260 ASP A O 1
ATOM 2175 N N . THR A 1 261 ? 34.886 11.544 -18.885 1.00 74.50 261 THR A N 1
ATOM 2176 C CA . THR A 1 261 ? 35.163 12.167 -20.189 1.00 74.50 261 THR A CA 1
ATOM 2177 C C . THR A 1 261 ? 33.977 12.051 -21.152 1.00 74.50 261 THR A C 1
ATOM 2179 O O . THR A 1 261 ? 33.645 13.017 -21.840 1.00 74.50 261 THR A O 1
ATOM 2182 N N . VAL A 1 262 ? 33.334 10.881 -21.224 1.00 75.38 262 VAL A N 1
ATOM 2183 C CA . VAL A 1 262 ? 32.215 10.604 -22.138 1.00 75.38 262 VAL A CA 1
ATOM 2184 C C . VAL A 1 262 ? 30.962 11.387 -21.746 1.00 75.38 262 VAL A C 1
ATOM 2186 O O . VAL A 1 262 ? 30.305 11.939 -22.629 1.00 75.38 262 VAL A O 1
ATOM 2189 N N . VAL A 1 263 ? 30.651 11.511 -20.453 1.00 69.25 263 VAL A N 1
ATOM 2190 C CA . VAL A 1 263 ? 29.490 12.287 -19.974 1.00 69.25 263 VAL A CA 1
ATOM 2191 C C . VAL A 1 263 ? 29.583 13.754 -20.407 1.00 69.25 263 VAL A C 1
ATOM 2193 O O . VAL A 1 263 ? 28.590 14.337 -20.842 1.00 69.25 263 VAL A O 1
ATOM 2196 N N . HIS A 1 264 ? 30.788 14.327 -20.404 1.00 75.00 264 HIS A N 1
ATOM 2197 C CA . HIS A 1 264 ? 31.028 15.702 -20.849 1.00 75.00 264 HIS A CA 1
ATOM 2198 C C . HIS A 1 264 ? 30.934 15.901 -22.373 1.00 75.00 264 HIS A C 1
ATOM 2200 O O . HIS A 1 264 ? 31.014 17.034 -22.831 1.00 75.00 264 HIS A O 1
ATOM 2206 N N . ARG A 1 265 ? 30.745 14.845 -23.177 1.00 79.12 265 ARG A N 1
ATOM 2207 C CA . ARG A 1 265 ? 30.553 14.947 -24.641 1.00 79.12 265 ARG A CA 1
ATOM 2208 C C . ARG A 1 265 ? 29.119 15.272 -25.041 1.00 79.12 265 ARG A C 1
ATOM 2210 O O . ARG A 1 265 ? 28.851 15.578 -26.203 1.00 79.12 265 ARG A O 1
ATOM 2217 N N . GLN A 1 266 ? 28.185 15.193 -24.098 1.00 67.25 266 GLN A N 1
ATOM 2218 C CA . GLN A 1 266 ? 26.790 15.508 -24.354 1.00 67.25 266 GLN A CA 1
ATOM 2219 C C . GLN A 1 266 ? 26.649 16.980 -24.779 1.00 67.25 266 GLN A C 1
ATOM 2221 O O . GLN A 1 266 ? 27.150 17.878 -24.108 1.00 67.25 266 GLN A O 1
ATOM 2226 N N . ASN A 1 267 ? 25.932 17.233 -25.879 1.00 67.88 267 ASN A N 1
ATOM 2227 C CA . ASN A 1 267 ? 25.642 18.575 -26.409 1.00 67.88 267 ASN A CA 1
ATOM 2228 C C . ASN A 1 267 ? 26.858 19.393 -26.904 1.00 67.88 267 ASN A C 1
ATOM 2230 O O . ASN A 1 267 ? 26.753 20.615 -27.008 1.00 67.88 267 ASN A O 1
ATOM 2234 N N . PHE A 1 268 ? 27.983 18.752 -27.239 1.00 76.25 268 PHE A N 1
ATOM 2235 C CA . PHE A 1 268 ? 29.117 19.412 -27.901 1.00 76.25 268 PHE A CA 1
ATOM 2236 C C . PHE A 1 268 ? 29.063 19.272 -29.429 1.00 76.25 268 PHE A C 1
ATOM 2238 O O . PHE A 1 268 ? 28.671 18.232 -29.959 1.00 76.25 268 PHE A O 1
ATOM 2245 N N . GLU A 1 269 ? 29.485 20.323 -30.136 1.00 75.06 269 GLU A N 1
ATOM 2246 C CA . GLU A 1 269 ? 29.737 20.288 -31.580 1.00 75.06 269 GLU A CA 1
ATOM 2247 C C . GLU A 1 269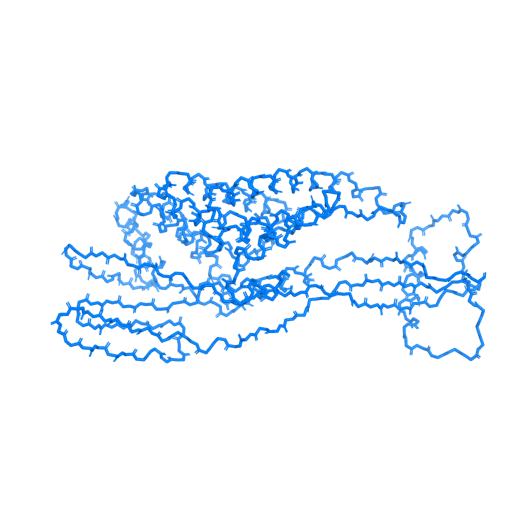 ? 31.194 19.883 -31.846 1.00 75.06 269 GLU A C 1
ATOM 2249 O O . GLU A 1 269 ? 32.107 20.310 -31.136 1.00 75.06 269 GLU A O 1
ATOM 2254 N N . TYR A 1 270 ? 31.408 19.053 -32.868 1.00 79.44 270 TYR A N 1
ATOM 2255 C CA . TYR A 1 270 ? 32.723 18.552 -33.267 1.00 79.44 270 TYR A CA 1
ATOM 2256 C C . TYR A 1 270 ? 32.972 18.913 -34.734 1.00 79.44 270 TYR A C 1
ATOM 2258 O O . TYR A 1 270 ? 32.169 18.543 -35.589 1.00 79.44 270 TYR A O 1
ATOM 2266 N N . ASP A 1 271 ? 34.073 19.615 -35.017 1.00 71.12 271 ASP A N 1
ATOM 2267 C CA . ASP A 1 271 ? 34.394 20.087 -36.373 1.00 71.12 271 ASP A CA 1
ATOM 2268 C C . ASP A 1 271 ? 34.885 18.954 -37.296 1.00 71.12 271 ASP A C 1
ATOM 2270 O O . ASP A 1 271 ? 34.465 18.884 -38.447 1.00 71.12 271 ASP A O 1
ATOM 2274 N N . ASP A 1 272 ? 35.721 18.041 -36.784 1.00 78.25 272 ASP A N 1
ATOM 2275 C CA . ASP A 1 272 ? 36.236 16.855 -37.486 1.00 78.25 272 ASP A CA 1
ATOM 2276 C C . ASP A 1 272 ? 36.476 15.720 -36.471 1.00 78.25 272 ASP A C 1
ATOM 2278 O O . ASP A 1 272 ? 37.331 15.843 -35.590 1.00 78.25 272 ASP A O 1
ATOM 2282 N N . ALA A 1 273 ? 35.738 14.607 -36.571 1.00 80.00 273 ALA A N 1
ATOM 2283 C CA . ALA A 1 273 ? 35.914 13.458 -35.678 1.00 80.00 273 ALA A CA 1
ATOM 2284 C C . ALA A 1 273 ? 35.611 12.113 -36.360 1.00 80.00 273 ALA A C 1
ATOM 2286 O O . ALA A 1 273 ? 34.602 11.960 -37.050 1.00 80.00 273 ALA A O 1
ATOM 2287 N N . GLU A 1 274 ? 36.467 11.111 -36.128 1.00 84.12 274 GLU A N 1
ATOM 2288 C CA . GLU A 1 274 ? 36.242 9.738 -36.589 1.00 84.12 274 GLU A CA 1
ATOM 2289 C C . GLU A 1 274 ? 35.542 8.910 -35.510 1.00 84.12 274 GLU A C 1
ATOM 2291 O O . GLU A 1 274 ? 36.115 8.607 -34.462 1.00 84.12 274 GLU A O 1
ATOM 2296 N N . LEU A 1 275 ? 34.300 8.522 -35.784 1.00 84.19 275 LEU A N 1
ATOM 2297 C CA . LEU A 1 275 ? 33.488 7.694 -34.899 1.00 84.19 275 LEU A CA 1
ATOM 2298 C C . LEU A 1 275 ? 33.895 6.213 -35.015 1.00 84.19 275 LEU A C 1
ATOM 2300 O O . LEU A 1 275 ? 33.994 5.684 -36.122 1.00 84.19 275 LEU A O 1
ATOM 2304 N N . GLU A 1 276 ? 34.085 5.537 -33.883 1.00 83.88 276 GLU A N 1
ATOM 2305 C CA . GLU A 1 276 ? 34.130 4.067 -33.820 1.00 83.88 276 GLU A CA 1
ATOM 2306 C C . GLU A 1 276 ? 32.699 3.520 -33.687 1.00 83.88 276 GLU A C 1
ATOM 2308 O O . GLU A 1 276 ? 32.258 2.680 -34.475 1.00 83.88 276 GLU A O 1
ATOM 2313 N N . TYR A 1 277 ? 31.931 4.044 -32.725 1.00 82.56 277 TYR A N 1
ATOM 2314 C CA . TYR A 1 277 ? 30.497 3.783 -32.603 1.00 82.56 277 TYR A CA 1
ATOM 2315 C C . TYR A 1 277 ? 29.750 4.900 -31.871 1.00 82.56 277 TYR A C 1
ATOM 2317 O O . TYR A 1 277 ? 30.321 5.698 -31.128 1.00 82.56 277 TYR A O 1
ATOM 2325 N N . LEU A 1 278 ? 28.431 4.934 -32.071 1.00 80.62 278 LEU A N 1
ATOM 2326 C CA . LEU A 1 278 ? 27.528 5.796 -31.316 1.00 80.62 278 LEU A CA 1
ATOM 2327 C C . LEU A 1 278 ? 26.920 4.993 -30.166 1.00 80.62 278 LEU A C 1
ATOM 2329 O O . LEU A 1 278 ? 26.157 4.040 -30.385 1.00 80.62 278 LEU A O 1
ATOM 2333 N N . MET A 1 279 ? 27.268 5.381 -28.941 1.00 76.69 279 MET A N 1
ATOM 2334 C CA . MET A 1 279 ? 26.705 4.796 -27.733 1.00 76.69 279 MET A CA 1
ATOM 2335 C C . MET A 1 279 ? 25.369 5.474 -27.436 1.00 76.69 279 MET A C 1
ATOM 2337 O O . MET A 1 279 ? 25.314 6.689 -27.274 1.00 76.69 279 MET A O 1
ATOM 2341 N N . ARG A 1 280 ? 24.289 4.700 -27.363 1.00 76.62 280 ARG A N 1
ATOM 2342 C CA . ARG A 1 280 ? 23.000 5.145 -26.833 1.00 76.62 280 ARG A CA 1
ATOM 2343 C C . ARG A 1 280 ? 22.880 4.674 -25.403 1.00 76.62 280 ARG A C 1
ATOM 2345 O O . ARG A 1 280 ? 23.216 3.544 -25.069 1.00 76.62 280 ARG A O 1
ATOM 2352 N N . VAL A 1 281 ? 22.339 5.525 -24.568 1.00 71.94 281 VAL A N 1
ATOM 2353 C CA . VAL A 1 281 ? 22.114 5.246 -23.167 1.00 71.94 281 VAL A CA 1
ATOM 2354 C C . VAL A 1 281 ? 20.666 5.570 -22.882 1.00 71.94 281 VAL A C 1
ATOM 2356 O O . VAL A 1 281 ? 20.242 6.704 -23.063 1.00 71.94 281 VAL A O 1
ATOM 2359 N N . ALA A 1 282 ? 19.896 4.558 -22.500 1.00 72.31 282 ALA A N 1
ATOM 2360 C CA . ALA A 1 282 ? 18.508 4.737 -22.114 1.00 72.31 282 ALA A CA 1
ATOM 2361 C C . ALA A 1 282 ? 18.448 4.874 -20.593 1.00 72.31 282 ALA A C 1
ATOM 2363 O O . ALA A 1 282 ? 18.797 3.943 -19.860 1.00 72.31 282 ALA A O 1
ATOM 2364 N N . ILE A 1 283 ? 18.015 6.041 -20.128 1.00 72.75 283 ILE A N 1
ATOM 2365 C CA . ILE A 1 283 ? 17.800 6.313 -18.710 1.00 72.75 283 ILE A CA 1
ATOM 2366 C C . ILE A 1 283 ? 16.289 6.358 -18.485 1.00 72.75 283 ILE A C 1
ATOM 2368 O O . ILE A 1 283 ? 15.578 7.031 -19.234 1.00 72.75 283 ILE A O 1
ATOM 2372 N N . PRO A 1 284 ? 15.749 5.618 -17.504 1.00 72.38 284 PRO A N 1
ATOM 2373 C CA . PRO A 1 284 ? 14.331 5.711 -17.214 1.00 72.38 284 PRO A CA 1
ATOM 2374 C C . PRO A 1 284 ? 14.022 7.095 -16.631 1.00 72.38 284 PRO A C 1
ATOM 2376 O O . PRO A 1 284 ? 14.797 7.624 -15.844 1.00 72.38 284 PRO A O 1
ATOM 2379 N N . VAL A 1 285 ? 12.865 7.661 -16.951 1.00 77.88 285 VAL A N 1
ATOM 2380 C CA . VAL A 1 285 ? 12.367 8.915 -16.368 1.00 77.88 285 VAL A CA 1
ATOM 2381 C C . VAL A 1 285 ? 10.910 8.720 -15.975 1.00 77.88 285 VAL A C 1
ATOM 2383 O O . VAL A 1 285 ? 10.134 8.124 -16.722 1.00 77.88 285 VAL A O 1
ATOM 2386 N N . CYS A 1 286 ? 10.522 9.199 -14.795 1.00 78.25 286 CYS A N 1
ATOM 2387 C CA . CYS A 1 286 ? 9.129 9.189 -14.361 1.00 78.25 286 CYS A CA 1
ATOM 2388 C C . CYS A 1 286 ? 8.425 10.467 -14.819 1.00 78.25 286 CYS A C 1
ATOM 2390 O O . CYS A 1 286 ? 8.849 11.574 -14.497 1.00 78.25 286 CYS A O 1
ATOM 2392 N N . THR A 1 287 ? 7.311 10.314 -15.532 1.00 73.31 287 THR A N 1
ATOM 2393 C CA . THR A 1 287 ? 6.459 11.436 -15.940 1.00 73.31 287 THR A CA 1
ATOM 2394 C C . THR A 1 287 ? 5.158 11.421 -15.142 1.00 73.31 287 THR A C 1
ATOM 2396 O O . THR A 1 287 ? 4.373 10.473 -15.215 1.00 73.31 287 THR A O 1
ATOM 2399 N N . SER A 1 288 ? 4.942 12.477 -14.355 1.00 74.75 288 SER A N 1
ATOM 2400 C CA . SER A 1 288 ? 3.718 12.688 -13.578 1.00 74.75 288 SER A CA 1
ATOM 2401 C C . SER A 1 288 ? 2.738 13.563 -14.355 1.00 74.75 288 SER A C 1
ATOM 2403 O O . SER A 1 288 ? 3.090 14.651 -14.807 1.00 74.75 288 SER A O 1
ATOM 2405 N N . ASN A 1 289 ? 1.490 13.106 -14.463 1.00 69.56 289 ASN A N 1
ATOM 2406 C CA . ASN A 1 289 ? 0.361 13.895 -14.970 1.00 69.56 289 ASN A CA 1
ATOM 2407 C C . ASN A 1 289 ? -0.697 14.086 -13.874 1.00 69.56 289 ASN A C 1
ATOM 2409 O O . ASN A 1 289 ? -1.898 14.088 -14.154 1.00 69.56 289 ASN A O 1
ATOM 2413 N N . ARG A 1 290 ? -0.255 14.181 -12.612 1.00 68.44 290 ARG A N 1
ATOM 2414 C CA . ARG A 1 290 ? -1.131 14.165 -11.442 1.00 68.44 290 ARG A CA 1
ATOM 2415 C C . ARG A 1 290 ? -2.207 15.254 -11.523 1.00 68.44 290 ARG A C 1
ATOM 2417 O O . ARG A 1 290 ? -1.869 16.443 -11.539 1.00 68.44 290 ARG A O 1
ATOM 2424 N N . PRO A 1 291 ? -3.504 14.902 -11.507 1.00 64.94 291 PRO A N 1
ATOM 2425 C CA . PRO A 1 291 ? -4.539 15.900 -11.309 1.00 64.94 291 PRO A CA 1
ATOM 2426 C C . PRO A 1 291 ? -4.433 16.449 -9.881 1.00 64.94 291 PRO A C 1
ATOM 2428 O O . PRO A 1 291 ? -4.298 15.694 -8.918 1.00 64.94 291 PRO A O 1
ATOM 2431 N N . ARG A 1 292 ? -4.512 17.774 -9.720 1.00 62.12 292 ARG A N 1
ATOM 2432 C CA . ARG A 1 292 ? -4.624 18.373 -8.384 1.00 62.12 292 ARG A CA 1
ATOM 2433 C C . ARG A 1 292 ? -5.987 18.015 -7.799 1.00 62.12 292 ARG A C 1
ATOM 2435 O O . ARG A 1 292 ? -7.006 18.540 -8.246 1.00 62.12 292 ARG A O 1
ATOM 2442 N N . LEU A 1 293 ? -6.002 17.131 -6.805 1.00 63.66 293 LEU A N 1
ATOM 2443 C CA . LEU A 1 293 ? -7.197 16.860 -6.017 1.00 63.66 293 LEU A CA 1
ATOM 2444 C C . LEU A 1 293 ? -7.494 18.093 -5.152 1.00 63.66 293 LEU A C 1
ATOM 2446 O O . LEU A 1 293 ? -6.733 18.420 -4.246 1.00 63.66 293 LEU A O 1
ATOM 2450 N N . MET A 1 294 ? -8.589 18.790 -5.451 1.00 56.62 294 MET A N 1
ATOM 2451 C CA . MET A 1 294 ? -8.981 20.011 -4.731 1.00 56.62 294 MET A CA 1
ATOM 2452 C C . MET A 1 294 ? -9.726 19.718 -3.415 1.00 56.62 294 MET A C 1
ATOM 2454 O O . MET A 1 294 ? -9.874 20.607 -2.579 1.00 56.62 294 MET A O 1
ATOM 2458 N N . GLY A 1 295 ? -10.195 18.480 -3.231 1.00 57.41 295 GLY A N 1
ATOM 2459 C CA . GLY A 1 295 ? -10.942 18.013 -2.063 1.00 57.41 295 GLY A CA 1
ATOM 2460 C C . GLY A 1 295 ? -12.049 17.030 -2.449 1.00 57.41 295 GLY A C 1
ATOM 2461 O O . GLY A 1 295 ? -12.303 16.804 -3.632 1.00 57.41 295 GLY A O 1
ATOM 2462 N N . PHE A 1 296 ? -12.713 16.464 -1.444 1.00 62.31 296 PHE A N 1
ATOM 2463 C CA . PHE A 1 296 ? -13.904 15.632 -1.612 1.00 62.31 296 PHE A CA 1
ATOM 2464 C C . PHE A 1 296 ? -15.128 16.390 -1.114 1.00 62.31 296 PHE A C 1
ATOM 2466 O O . PHE A 1 296 ? -15.074 16.976 -0.039 1.00 62.31 296 PHE A O 1
ATOM 2473 N N . GLU A 1 297 ? -16.232 16.348 -1.857 1.00 58.09 297 GLU A N 1
ATOM 2474 C CA . GLU A 1 297 ? -17.549 16.760 -1.366 1.00 58.09 297 GLU A CA 1
ATOM 2475 C C . GLU A 1 297 ? -18.328 15.492 -1.004 1.00 58.09 297 GLU A C 1
ATOM 2477 O O . GLU A 1 297 ? -18.450 14.585 -1.826 1.00 58.09 297 GLU A O 1
ATOM 2482 N N . MET A 1 298 ? -18.814 15.405 0.235 1.00 60.59 298 MET A N 1
ATOM 2483 C CA . MET A 1 298 ? -19.568 14.251 0.717 1.00 60.59 298 MET A CA 1
ATOM 2484 C C . MET A 1 298 ? -20.983 14.690 1.079 1.00 60.59 298 MET A C 1
ATOM 2486 O O . MET A 1 298 ? -21.172 15.595 1.888 1.00 60.59 298 MET A O 1
ATOM 2490 N N . GLU A 1 299 ? -21.977 14.034 0.489 1.00 62.47 299 GLU A N 1
ATOM 2491 C CA . GLU A 1 299 ? -23.392 14.287 0.751 1.00 62.47 299 GLU A CA 1
ATOM 2492 C C . GLU A 1 299 ? -24.005 13.037 1.395 1.00 62.47 299 GLU A C 1
ATOM 2494 O O . GLU A 1 299 ? -23.966 11.951 0.816 1.00 62.47 299 GLU A O 1
ATOM 2499 N N . VAL A 1 300 ? -24.566 13.178 2.599 1.00 59.94 300 VAL A N 1
ATOM 2500 C CA . VAL A 1 300 ? -25.254 12.083 3.296 1.00 59.94 300 VAL A CA 1
ATOM 2501 C C . VAL A 1 300 ? -26.758 12.273 3.118 1.00 59.94 300 VAL A C 1
ATOM 2503 O O . VAL A 1 300 ? -27.333 13.220 3.652 1.00 59.94 300 VAL A O 1
ATOM 2506 N N . LYS A 1 301 ? -27.402 11.371 2.367 1.00 58.53 301 LYS A N 1
ATOM 2507 C CA . LYS A 1 301 ? -28.860 11.371 2.158 1.00 58.53 301 LYS A CA 1
ATOM 2508 C C . LYS A 1 301 ? -29.514 10.269 2.968 1.00 58.53 301 LYS A C 1
ATOM 2510 O O . LYS A 1 301 ? -29.148 9.103 2.835 1.00 58.53 301 LYS A O 1
ATOM 2515 N N . PHE A 1 302 ? -30.514 10.628 3.766 1.00 59.41 302 PHE A N 1
ATOM 2516 C CA . PHE A 1 302 ? -31.318 9.668 4.513 1.00 59.41 302 PHE A CA 1
ATOM 2517 C C . PHE A 1 302 ? -32.678 9.493 3.832 1.00 59.41 302 PHE A C 1
ATOM 2519 O O . PHE A 1 302 ? -33.383 10.470 3.578 1.00 59.41 302 PHE A O 1
ATOM 2526 N N . SER A 1 303 ? -33.084 8.253 3.548 1.00 48.31 303 SER A N 1
ATOM 2527 C CA . SER A 1 303 ? -34.439 7.976 3.063 1.00 48.31 303 SER A CA 1
ATOM 2528 C C . SER A 1 303 ? -35.425 8.091 4.233 1.00 48.31 303 SER A C 1
ATOM 2530 O O . SER A 1 303 ? -35.704 7.100 4.905 1.00 48.31 303 SER A O 1
ATOM 2532 N N . GLY A 1 304 ? -35.913 9.296 4.535 1.00 49.88 304 GLY A N 1
ATOM 2533 C CA . GLY A 1 304 ? -36.901 9.460 5.605 1.00 49.88 304 GLY A CA 1
ATOM 2534 C C . GLY A 1 304 ? -37.311 10.887 5.942 1.00 49.88 304 GLY A C 1
ATOM 2535 O O . GLY A 1 304 ? -38.502 11.125 6.048 1.00 49.88 304 GLY A O 1
ATOM 2536 N N . GLU A 1 305 ? -36.381 11.834 6.078 1.00 46.44 305 GLU A N 1
ATOM 2537 C CA . GLU A 1 305 ? -36.683 13.257 6.305 1.00 46.44 305 GLU A CA 1
ATOM 2538 C C . GLU A 1 305 ? -35.385 14.085 6.231 1.00 46.44 305 GLU A C 1
ATOM 2540 O O . GLU A 1 305 ? -34.378 13.721 6.834 1.00 46.44 305 GLU A O 1
ATOM 2545 N N . THR A 1 306 ? -35.448 15.228 5.535 1.00 43.06 306 THR A N 1
ATOM 2546 C CA . THR A 1 306 ? -34.398 16.261 5.343 1.00 43.06 306 THR A CA 1
ATOM 2547 C C . THR A 1 306 ? -33.142 15.853 4.549 1.00 43.06 306 THR A C 1
ATOM 2549 O O . THR A 1 306 ? -32.236 15.207 5.065 1.00 43.06 306 THR A O 1
ATOM 2552 N N . ASP A 1 307 ? -33.046 16.338 3.301 1.00 40.94 307 ASP A N 1
ATOM 2553 C CA . ASP A 1 307 ? -31.771 16.488 2.582 1.00 40.94 307 ASP A CA 1
ATOM 2554 C C . ASP A 1 307 ? -30.867 17.435 3.387 1.00 40.94 307 ASP A C 1
ATOM 2556 O O . ASP A 1 307 ? -31.187 18.612 3.571 1.00 40.94 307 ASP A O 1
ATOM 2560 N N . LEU A 1 308 ? -29.737 16.932 3.880 1.00 46.91 308 LEU A N 1
ATOM 2561 C CA . LEU A 1 308 ? -28.721 17.732 4.556 1.00 46.91 308 LEU A CA 1
ATOM 2562 C C . LEU A 1 308 ? -27.477 17.779 3.670 1.00 46.91 308 LEU A C 1
ATOM 2564 O O . LEU A 1 308 ? -26.629 16.892 3.692 1.00 46.91 308 LEU A O 1
ATOM 2568 N N . GLN A 1 309 ? -27.383 18.835 2.864 1.00 42.50 309 GLN A N 1
ATOM 2569 C CA . GLN A 1 309 ? -26.211 19.108 2.038 1.00 42.50 309 GLN A CA 1
ATOM 2570 C C . GLN A 1 309 ? -25.164 19.855 2.862 1.00 42.50 309 GLN A C 1
ATOM 2572 O O . GLN A 1 309 ? -25.453 20.918 3.414 1.00 42.50 309 GLN A O 1
ATOM 2577 N N . SER A 1 310 ? -23.933 19.348 2.923 1.00 45.69 310 SER A N 1
ATOM 2578 C CA . SER A 1 310 ? -22.804 20.137 3.418 1.00 45.69 310 SER A CA 1
ATOM 2579 C C . SER A 1 310 ? -21.590 19.990 2.503 1.00 45.69 310 SER A C 1
ATOM 2581 O O . SER A 1 310 ? -21.278 18.908 2.020 1.00 45.69 310 SER A O 1
ATOM 2583 N N . LYS A 1 311 ? -20.932 21.121 2.231 1.00 40.66 311 LYS A N 1
ATOM 2584 C CA . LYS A 1 311 ? -19.746 21.215 1.377 1.00 40.66 311 LYS A CA 1
ATOM 2585 C C . LYS A 1 311 ? -18.486 21.151 2.227 1.00 40.66 311 LYS A C 1
ATOM 2587 O O . LYS A 1 311 ? -18.232 22.050 3.030 1.00 40.66 311 LYS A O 1
ATOM 2592 N N . LEU A 1 312 ? -17.669 20.127 2.017 1.00 44.16 312 LEU A N 1
ATOM 2593 C CA . LEU A 1 312 ? -16.290 20.091 2.500 1.00 44.16 312 LEU A CA 1
ATOM 2594 C C . LEU A 1 312 ? -15.434 20.942 1.547 1.00 44.16 312 LEU A C 1
ATOM 2596 O O . LEU A 1 312 ? -15.310 20.636 0.368 1.00 44.16 312 LEU A O 1
ATOM 2600 N N . GLY A 1 313 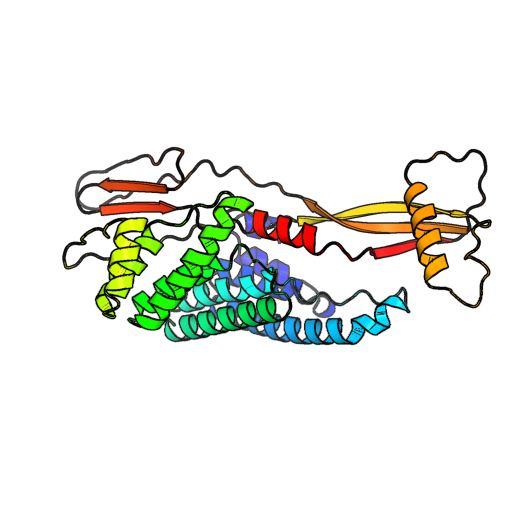? -14.904 22.064 2.041 1.00 40.25 313 GLY A N 1
ATOM 2601 C CA . GLY A 1 313 ? -14.032 22.964 1.279 1.00 40.25 313 GLY A CA 1
ATOM 2602 C C . GLY A 1 313 ? -12.578 22.924 1.757 1.00 40.25 313 GLY A C 1
ATOM 2603 O O . GLY A 1 313 ? -12.344 22.933 2.966 1.00 40.25 313 GLY A O 1
ATOM 2604 N N . GLU A 1 314 ? -11.654 22.916 0.788 1.00 39.62 314 GLU A N 1
ATOM 2605 C CA . GLU A 1 314 ? -10.202 23.227 0.758 1.00 39.62 314 GLU A CA 1
ATOM 2606 C C . GLU A 1 314 ? -9.247 22.715 1.857 1.00 39.62 314 GLU A C 1
ATOM 2608 O O . GLU A 1 314 ? -8.039 22.800 1.672 1.00 39.62 314 GLU A O 1
ATOM 2613 N N . ASN A 1 315 ? -9.712 22.141 2.968 1.00 37.47 315 ASN A N 1
ATOM 2614 C CA . ASN A 1 315 ? -8.840 21.551 3.986 1.00 37.47 315 ASN A CA 1
ATOM 2615 C C . ASN A 1 315 ? -9.115 20.055 4.116 1.00 37.47 315 ASN A C 1
ATOM 2617 O O . ASN A 1 315 ? -10.191 19.650 4.554 1.00 37.47 315 ASN A O 1
ATOM 2621 N N . LEU A 1 316 ? -8.103 19.259 3.766 1.00 49.44 316 LEU A N 1
ATOM 2622 C CA . LEU A 1 316 ? -8.086 17.793 3.699 1.00 49.44 316 LEU A CA 1
ATOM 2623 C C . LEU A 1 316 ? -8.203 17.092 5.069 1.00 49.44 316 LEU A C 1
ATOM 2625 O O . LEU A 1 316 ? -7.876 15.921 5.150 1.00 49.44 316 LEU A O 1
ATOM 2629 N N . SER A 1 317 ? -8.669 17.790 6.111 1.00 47.56 317 SER A N 1
ATOM 2630 C CA . SER A 1 317 ? -8.919 17.286 7.468 1.00 47.56 317 SER A CA 1
ATOM 2631 C C . SER A 1 317 ? -10.053 18.107 8.102 1.00 47.56 317 SER A C 1
ATOM 2633 O O . SER A 1 317 ? -9.807 19.018 8.895 1.00 47.56 317 SER A O 1
ATOM 2635 N N . ARG A 1 318 ? -11.314 17.867 7.721 1.00 52.91 318 ARG A N 1
ATOM 2636 C CA . ARG A 1 318 ? -12.474 18.547 8.332 1.00 52.91 318 ARG A CA 1
ATOM 2637 C C . ARG A 1 318 ? -13.476 17.547 8.879 1.00 52.91 318 ARG A C 1
ATOM 2639 O O . ARG A 1 318 ? -13.884 16.621 8.187 1.00 52.91 318 ARG A O 1
ATOM 2646 N N . ARG A 1 319 ? -13.885 17.794 10.123 1.00 54.91 319 ARG A N 1
ATOM 2647 C CA . ARG A 1 319 ? -14.981 17.109 10.800 1.00 54.91 319 ARG A CA 1
ATOM 2648 C C . ARG A 1 319 ? -16.276 17.867 10.526 1.00 54.91 319 ARG A C 1
ATOM 2650 O O . ARG A 1 319 ? -16.353 19.067 10.784 1.00 54.91 319 ARG A O 1
ATOM 2657 N N . LEU A 1 320 ? -17.273 17.170 10.004 1.00 58.41 320 LEU A N 1
ATOM 2658 C CA . LEU A 1 320 ? -18.646 17.643 9.885 1.00 58.41 320 LEU A CA 1
ATOM 2659 C C . LEU A 1 320 ? -19.486 16.944 10.942 1.00 58.41 320 LEU A C 1
ATOM 2661 O O . LEU A 1 320 ? -19.411 15.727 11.082 1.00 58.41 320 LEU A O 1
ATOM 2665 N N . GLU A 1 321 ? -20.299 17.709 11.658 1.00 55.88 321 GLU A N 1
ATOM 2666 C CA . GLU A 1 321 ? -21.319 17.174 12.555 1.00 55.88 321 GLU A CA 1
ATOM 2667 C C . GLU A 1 321 ? -22.681 17.579 12.006 1.00 55.88 321 GLU A C 1
ATOM 2669 O O . GLU A 1 321 ? -22.985 18.767 11.887 1.00 55.88 321 GLU A O 1
ATOM 2674 N N . VAL A 1 322 ? -23.486 16.592 11.623 1.00 56.31 322 VAL A N 1
ATOM 2675 C CA . VAL A 1 322 ? -24.828 16.805 11.084 1.00 56.31 322 VAL A CA 1
ATOM 2676 C C . VAL A 1 322 ? -25.788 15.861 11.805 1.00 56.31 322 VAL A C 1
ATOM 2678 O O . VAL A 1 322 ? -25.856 14.666 11.520 1.00 56.31 322 VAL A O 1
ATOM 2681 N N . GLY A 1 323 ? -26.530 16.393 12.779 1.00 64.56 323 GLY A N 1
ATOM 2682 C CA . GLY A 1 323 ? -27.386 15.579 13.646 1.00 64.56 323 GLY A CA 1
ATOM 2683 C C . GLY A 1 323 ? -26.566 14.556 14.440 1.00 64.56 323 GLY A C 1
ATOM 2684 O O . GLY A 1 323 ? -25.658 14.933 15.174 1.00 64.56 323 GLY A O 1
ATOM 2685 N N . ASN A 1 324 ? -26.872 13.266 14.271 1.00 62.47 324 ASN A N 1
ATOM 2686 C CA . ASN A 1 324 ? -26.137 12.160 14.902 1.00 62.47 324 ASN A CA 1
ATOM 2687 C C . ASN A 1 324 ? -24.976 11.629 14.038 1.00 62.47 324 ASN A C 1
ATOM 2689 O O . ASN A 1 324 ? -24.333 10.656 14.427 1.00 62.47 324 ASN A O 1
ATOM 2693 N N . PHE A 1 325 ? -24.724 12.225 12.869 1.00 60.50 325 PHE A N 1
ATOM 2694 C CA . PHE A 1 325 ? -23.642 11.822 11.976 1.00 60.50 325 PHE A CA 1
ATOM 2695 C C . PHE A 1 325 ? -22.415 12.701 12.178 1.00 60.50 325 PHE A C 1
ATOM 2697 O O . PHE A 1 325 ? -22.506 13.930 12.196 1.00 60.50 325 PHE A O 1
ATOM 2704 N N . GLN A 1 326 ? -21.261 12.051 12.286 1.00 65.56 326 GLN A N 1
ATOM 2705 C CA . GLN A 1 326 ? -19.958 12.696 12.235 1.00 65.56 326 GLN A CA 1
ATOM 2706 C C . GLN A 1 326 ? -19.238 12.175 10.993 1.00 65.56 326 GLN A C 1
ATOM 2708 O O . GLN A 1 326 ? -19.145 10.965 10.807 1.00 65.56 326 GLN A O 1
ATOM 2713 N N . ALA A 1 327 ? -18.766 13.074 10.133 1.00 62.56 327 ALA A N 1
ATOM 2714 C CA . ALA A 1 327 ? -17.978 12.719 8.956 1.00 62.56 327 ALA A CA 1
ATOM 2715 C C . ALA A 1 327 ? -16.598 13.368 9.050 1.00 62.56 327 ALA A C 1
ATOM 2717 O O . ALA A 1 327 ? -16.488 14.546 9.389 1.00 62.56 327 ALA A O 1
ATOM 2718 N N . LEU A 1 328 ? -15.554 12.604 8.742 1.00 69.25 328 LEU A N 1
ATOM 2719 C CA . LEU A 1 328 ? -14.177 13.073 8.680 1.00 69.25 328 LEU A CA 1
ATOM 2720 C C . LEU A 1 328 ? -13.588 12.642 7.338 1.00 69.25 328 LEU A C 1
ATOM 2722 O O . LEU A 1 328 ? -13.553 11.456 7.031 1.00 69.25 328 LEU A O 1
ATOM 2726 N N . SER A 1 329 ? -13.115 13.602 6.547 1.00 64.06 329 SER A N 1
ATOM 2727 C CA . SER A 1 329 ? -12.322 13.314 5.350 1.00 64.06 329 SER A CA 1
ATOM 2728 C C . SER A 1 329 ? -10.854 13.578 5.647 1.00 64.06 329 SER A C 1
ATOM 2730 O O . SER A 1 329 ? -10.534 14.681 6.101 1.00 64.06 329 SER A O 1
ATOM 2732 N N . VAL A 1 330 ? -9.984 12.611 5.356 1.00 70.88 330 VAL A N 1
ATOM 2733 C CA . VAL A 1 330 ? -8.533 12.765 5.480 1.00 70.88 330 VAL A CA 1
ATOM 2734 C C . VAL A 1 330 ? -7.800 12.251 4.241 1.00 70.88 330 VAL A C 1
ATOM 2736 O O . VAL A 1 330 ? -8.137 11.194 3.712 1.00 70.88 330 VAL A O 1
ATOM 2739 N N . SER A 1 331 ? -6.796 12.996 3.770 1.00 73.19 331 SER A N 1
ATOM 2740 C CA . SER A 1 331 ? -5.823 12.456 2.813 1.00 73.19 331 SER A CA 1
ATOM 2741 C C . SER A 1 331 ? -4.865 11.539 3.560 1.00 73.19 331 SER A C 1
ATOM 2743 O O . SER A 1 331 ? -4.126 12.001 4.423 1.00 73.19 331 SER A O 1
ATOM 2745 N N . VAL A 1 332 ? -4.893 10.250 3.239 1.00 72.25 332 VAL A N 1
ATOM 2746 C CA . VAL A 1 332 ? -4.144 9.220 3.974 1.00 72.25 332 VAL A CA 1
ATOM 2747 C C . VAL A 1 332 ? -2.890 8.753 3.246 1.00 72.25 332 VAL A C 1
ATOM 2749 O O . VAL A 1 332 ? -1.995 8.217 3.877 1.00 72.25 332 VAL A O 1
ATOM 2752 N N . GLU A 1 333 ? -2.792 8.968 1.935 1.00 74.06 333 GLU A N 1
ATOM 2753 C CA . GLU A 1 333 ? -1.720 8.368 1.143 1.00 74.06 333 GLU A CA 1
ATOM 2754 C C . GLU A 1 333 ? -1.432 9.157 -0.141 1.00 74.06 333 GLU A C 1
ATOM 2756 O O . GLU A 1 333 ? -2.349 9.691 -0.767 1.00 74.06 333 GLU A O 1
ATOM 2761 N N . ASP A 1 334 ? -0.161 9.193 -0.555 1.00 74.94 334 ASP A N 1
ATOM 2762 C CA . ASP A 1 334 ? 0.285 9.709 -1.855 1.00 74.94 334 ASP A CA 1
ATOM 2763 C C . ASP A 1 334 ? 1.282 8.739 -2.495 1.00 74.94 334 ASP A C 1
ATOM 2765 O O . ASP A 1 334 ? 2.500 8.937 -2.463 1.00 74.94 334 ASP A O 1
ATOM 2769 N N . VAL A 1 335 ? 0.737 7.678 -3.097 1.00 75.38 335 VAL A N 1
ATOM 2770 C CA . VAL A 1 335 ? 1.519 6.630 -3.766 1.00 75.38 335 VAL A CA 1
ATOM 2771 C C . VAL A 1 335 ? 2.385 7.211 -4.885 1.00 75.38 335 VAL A C 1
ATOM 2773 O O . VAL A 1 335 ? 3.508 6.772 -5.093 1.00 75.38 335 VAL A O 1
ATOM 2776 N N . GLU A 1 336 ? 1.909 8.221 -5.610 1.00 75.06 336 GLU A N 1
ATOM 2777 C CA . GLU A 1 336 ? 2.685 8.844 -6.682 1.00 75.06 336 GLU A CA 1
ATOM 2778 C C . GLU A 1 336 ? 3.893 9.614 -6.134 1.00 75.06 336 GLU A C 1
ATOM 2780 O O . GLU A 1 336 ? 5.014 9.393 -6.595 1.00 75.06 336 GLU A O 1
ATOM 2785 N N . GLY A 1 337 ? 3.694 10.457 -5.115 1.00 73.25 337 GLY A N 1
ATOM 2786 C CA . GLY A 1 337 ? 4.792 11.141 -4.424 1.00 73.25 337 GLY A CA 1
ATOM 2787 C C . GLY A 1 337 ? 5.802 10.158 -3.818 1.00 73.25 337 GLY A C 1
ATOM 2788 O O . GLY A 1 337 ? 7.013 10.352 -3.946 1.00 73.25 337 GLY A O 1
ATOM 2789 N N . ALA A 1 338 ? 5.311 9.056 -3.241 1.00 72.50 338 ALA A N 1
ATOM 2790 C CA . ALA A 1 338 ? 6.124 7.950 -2.741 1.00 72.50 338 ALA A CA 1
ATOM 2791 C C . ALA A 1 338 ? 7.004 7.328 -3.832 1.00 72.50 338 ALA A C 1
ATOM 2793 O O . ALA A 1 338 ? 8.202 7.105 -3.633 1.00 72.50 338 ALA A O 1
ATOM 2794 N N . VAL A 1 339 ? 6.403 7.034 -4.986 1.00 74.00 339 VAL A N 1
ATOM 2795 C CA . VAL A 1 339 ? 7.078 6.403 -6.120 1.00 74.00 339 VAL A CA 1
ATOM 2796 C C . VAL A 1 339 ? 8.121 7.330 -6.717 1.00 74.00 339 VAL A C 1
ATOM 2798 O O . VAL A 1 339 ? 9.219 6.859 -6.990 1.00 74.00 339 VAL A O 1
ATOM 2801 N N . LEU A 1 340 ? 7.826 8.623 -6.868 1.00 75.81 340 LEU A N 1
ATOM 2802 C CA . LEU A 1 340 ? 8.802 9.604 -7.349 1.00 75.81 340 LEU A CA 1
ATOM 2803 C C . LEU A 1 340 ? 10.000 9.696 -6.397 1.00 75.81 340 LEU A C 1
ATOM 2805 O O . LEU A 1 340 ? 11.132 9.505 -6.827 1.00 75.81 340 LEU A O 1
ATOM 2809 N N . SER A 1 341 ? 9.752 9.844 -5.090 1.00 71.50 341 SER A N 1
ATOM 2810 C CA . SER A 1 341 ? 10.827 9.879 -4.090 1.00 71.50 341 SER A CA 1
ATOM 2811 C C . SER A 1 341 ? 11.663 8.594 -4.066 1.00 71.50 341 SER A C 1
ATOM 2813 O O . SER A 1 341 ? 12.872 8.660 -3.850 1.00 71.50 341 SER A O 1
ATOM 2815 N N . THR A 1 342 ? 11.036 7.428 -4.254 1.00 68.81 342 THR A N 1
ATOM 2816 C CA . THR A 1 342 ? 11.740 6.135 -4.293 1.00 68.81 342 THR A CA 1
ATOM 2817 C C . THR A 1 342 ? 12.556 6.011 -5.575 1.00 68.81 342 THR A C 1
ATOM 2819 O O . THR A 1 342 ? 13.724 5.635 -5.533 1.00 68.81 342 THR A O 1
ATOM 2822 N N . PHE A 1 343 ? 11.959 6.364 -6.714 1.00 70.81 343 PHE A N 1
ATOM 2823 C CA . PHE A 1 343 ? 12.601 6.315 -8.019 1.00 70.81 343 PHE A CA 1
ATOM 2824 C C . PHE A 1 343 ? 13.868 7.169 -8.044 1.00 70.81 343 PHE A C 1
ATOM 2826 O O . PHE A 1 343 ? 14.918 6.656 -8.424 1.00 70.81 343 PHE A O 1
ATOM 2833 N N . ASP A 1 344 ? 13.796 8.402 -7.541 1.00 68.25 344 ASP A N 1
ATOM 2834 C CA . ASP A 1 344 ? 14.946 9.306 -7.442 1.00 68.25 344 ASP A CA 1
ATOM 2835 C C . ASP A 1 344 ? 16.077 8.714 -6.580 1.00 68.25 344 ASP A C 1
ATOM 2837 O O . ASP A 1 344 ? 17.255 8.923 -6.865 1.00 68.25 344 ASP A O 1
ATOM 2841 N N . SER A 1 345 ? 15.742 7.925 -5.551 1.00 65.12 345 SER A N 1
ATOM 2842 C CA . SER A 1 345 ? 16.736 7.254 -4.701 1.00 65.12 345 SER A CA 1
ATOM 2843 C C . SER A 1 345 ? 17.346 5.989 -5.329 1.00 65.12 345 SER A C 1
ATOM 2845 O O . SER A 1 345 ? 18.498 5.655 -5.046 1.00 65.12 345 SER A O 1
ATOM 2847 N N . GLU A 1 346 ? 16.600 5.294 -6.197 1.00 62.44 346 GLU A N 1
ATOM 2848 C CA . GLU A 1 346 ? 16.970 3.997 -6.786 1.00 62.44 346 GLU A CA 1
ATOM 2849 C C . GLU A 1 346 ? 17.625 4.099 -8.184 1.00 62.44 346 GLU A C 1
ATOM 2851 O O . GLU A 1 346 ? 18.115 3.091 -8.695 1.00 62.44 346 GLU A O 1
ATOM 2856 N N . GLN A 1 347 ? 17.673 5.281 -8.816 1.00 55.62 347 GLN A N 1
ATOM 2857 C CA . GLN A 1 347 ? 18.187 5.546 -10.181 1.00 55.62 347 GLN A CA 1
ATOM 2858 C C . GLN A 1 347 ? 19.703 5.283 -10.422 1.00 55.62 347 GLN A C 1
ATOM 2860 O O . GLN A 1 347 ? 20.370 6.021 -11.140 1.00 55.62 347 GLN A O 1
ATOM 2865 N N . ARG A 1 348 ? 20.298 4.205 -9.896 1.00 46.66 348 ARG A N 1
ATOM 2866 C CA . ARG A 1 348 ? 21.717 3.861 -10.146 1.00 46.66 348 ARG A CA 1
ATOM 2867 C C . ARG A 1 348 ? 21.979 3.031 -11.407 1.00 46.66 348 ARG A C 1
ATOM 2869 O O . ARG A 1 348 ? 23.130 2.694 -11.667 1.00 46.66 348 ARG A O 1
ATOM 2876 N N . VAL A 1 349 ? 20.958 2.654 -12.180 1.00 47.47 349 VAL A N 1
ATOM 2877 C CA . VAL A 1 349 ? 21.136 1.738 -13.322 1.00 47.47 349 VAL A CA 1
ATOM 2878 C C . VAL A 1 349 ? 21.000 2.477 -14.646 1.00 47.47 349 VAL A C 1
ATOM 2880 O O . VAL A 1 349 ? 19.902 2.829 -15.072 1.00 47.47 349 VAL A O 1
ATOM 2883 N N . ILE A 1 350 ? 22.142 2.658 -15.301 1.00 44.12 350 ILE A N 1
ATOM 2884 C CA . ILE A 1 350 ? 22.267 3.178 -16.657 1.00 44.12 350 ILE A CA 1
ATOM 2885 C C . ILE A 1 350 ? 22.209 1.989 -17.626 1.00 44.12 350 ILE A C 1
ATOM 2887 O O . ILE A 1 350 ? 23.009 1.061 -17.508 1.00 44.12 350 ILE A O 1
ATOM 2891 N N . LEU A 1 351 ? 21.269 1.989 -18.577 1.00 43.41 351 LEU A N 1
ATOM 2892 C CA . LEU A 1 351 ? 21.205 0.957 -19.613 1.00 43.41 351 LEU A CA 1
ATOM 2893 C C . LEU A 1 351 ? 21.963 1.442 -20.852 1.00 43.41 351 LEU A C 1
ATOM 2895 O O . LEU A 1 351 ? 21.481 2.294 -21.598 1.00 43.41 351 LEU A O 1
ATOM 2899 N N . LEU A 1 352 ? 23.168 0.910 -21.049 1.00 43.31 352 LEU A N 1
ATOM 2900 C CA . LEU A 1 352 ? 24.030 1.230 -22.185 1.00 43.31 352 LEU A CA 1
ATOM 2901 C C . LEU A 1 352 ? 23.693 0.313 -23.369 1.00 43.31 352 LEU A C 1
ATOM 2903 O O . LEU A 1 352 ? 23.563 -0.900 -23.213 1.00 43.31 352 LEU A O 1
ATOM 2907 N N . ARG A 1 353 ? 23.557 0.880 -24.566 1.00 43.56 353 ARG A N 1
ATOM 2908 C CA . ARG A 1 353 ? 23.330 0.145 -25.812 1.00 43.56 353 ARG A CA 1
ATOM 2909 C C . ARG A 1 353 ? 24.066 0.799 -26.976 1.00 43.56 353 ARG A C 1
ATOM 2911 O O . ARG A 1 353 ? 23.836 1.955 -27.304 1.00 43.56 353 ARG A O 1
ATOM 2918 N N . THR A 1 354 ? 24.871 0.040 -27.704 1.00 48.34 354 THR A N 1
ATOM 2919 C CA . THR A 1 354 ? 25.489 0.538 -28.944 1.00 48.34 354 THR A CA 1
ATOM 2920 C C . THR A 1 354 ? 24.491 0.475 -30.100 1.00 48.34 354 THR A C 1
ATOM 2922 O O . THR A 1 354 ? 23.841 -0.553 -30.303 1.00 48.34 354 THR A O 1
ATOM 2925 N N . VAL A 1 355 ? 24.338 1.568 -30.855 1.00 44.06 355 VAL A N 1
ATOM 2926 C CA . VAL A 1 355 ? 23.322 1.660 -31.927 1.00 44.06 355 VAL A CA 1
ATOM 2927 C C . VAL A 1 355 ? 23.929 1.486 -33.311 1.00 44.06 355 VAL A C 1
ATOM 2929 O O . VAL A 1 355 ? 23.286 0.899 -34.178 1.00 44.06 355 VAL A O 1
ATOM 2932 N N . VAL A 1 356 ? 25.161 1.953 -33.525 1.00 47.66 356 VAL A N 1
ATOM 2933 C CA . VAL A 1 356 ? 25.846 1.880 -34.824 1.00 47.66 356 VAL A CA 1
ATOM 2934 C C . VAL A 1 356 ? 27.350 1.789 -34.598 1.00 47.66 356 VAL A C 1
ATOM 2936 O O . VAL A 1 356 ? 27.896 2.643 -33.906 1.00 47.66 356 VAL A O 1
ATOM 2939 N N . ARG A 1 357 ? 28.002 0.788 -35.199 1.00 41.88 357 ARG A N 1
ATOM 2940 C CA . ARG A 1 357 ? 29.464 0.656 -35.294 1.00 41.88 357 ARG A CA 1
ATOM 2941 C C . ARG A 1 357 ? 29.873 0.861 -36.755 1.00 41.88 357 ARG A C 1
ATOM 2943 O O . ARG A 1 357 ? 29.206 0.294 -37.623 1.00 41.88 357 ARG A O 1
ATOM 2950 N N . ALA A 1 358 ? 30.866 1.714 -37.001 1.00 52.78 358 ALA A N 1
ATOM 2951 C CA . ALA A 1 358 ? 31.287 2.127 -38.344 1.00 52.78 358 ALA A CA 1
ATOM 2952 C C . ALA A 1 358 ? 32.293 1.161 -38.982 1.00 52.78 358 ALA A C 1
ATOM 2954 O O . ALA A 1 358 ? 33.154 0.629 -38.246 1.00 52.78 358 ALA A O 1
#

Mean predicted aligned error: 10.87 Å

pLDDT: mean 78.49, std 17.06, range [35.31, 98.5]